Protein AF-A0A8X6KDW2-F1 (afdb_monomer)

Sequence (248 aa):
MSKATWLNVGGRADVLFKPCDIEDLTYLIKNTELPVSVIGATSNIIVRDSGIRGITVKLGEQQISGLEFLVGIPGTVGGGIEMNAGAYGSDIASVVQSIKAVNLEDGNLYKFSSEEMGYFYRGHSLKGNWIFVEAEFKGVNSEYELILQRLKEIVEKKNKSQPIRGKTAGCIFKNPKNCRAWELIDKSGCLGLNIGGARISKKHCNFLLNYDNATASDLENLGNRVKDAVKDKFNVELEWEIRVLGSY

Solvent-accessible surface area (backbone atoms only — not comparable to full-atom values): 14058 Å² total; per-residue (Å²): 57,20,97,69,29,68,83,56,46,30,18,55,49,74,34,79,45,64,58,92,50,70,66,52,44,50,51,50,66,76,73,54,89,62,55,77,45,82,41,58,79,32,79,88,65,85,53,51,72,89,32,43,80,38,36,33,38,35,52,67,84,73,44,60,31,81,58,58,53,52,82,72,57,88,80,50,71,44,60,28,58,60,32,28,42,62,39,97,90,49,37,38,68,80,27,40,49,38,36,32,32,32,36,71,87,81,66,49,81,47,77,39,44,44,74,72,37,45,64,48,95,67,21,54,61,66,81,82,56,74,47,56,77,47,74,43,69,55,62,41,84,43,62,58,67,60,47,52,51,52,38,50,53,48,50,51,52,46,62,72,50,44,74,86,85,57,53,57,88,51,59,43,47,44,62,50,91,99,47,57,42,38,61,47,35,42,76,48,67,42,56,53,40,67,33,85,20,13,28,24,30,78,70,33,44,38,25,50,27,53,70,57,85,34,48,72,65,23,45,50,53,41,51,51,52,47,34,49,39,26,27,76,74,68,75,42,83,66,46,74,56,57,85,86,81,86,83,135

Foldseek 3Di:
DLVQAPVSDAADEPAEDEDLDPCSVVVPVVPDPWDEAEDESNPPDDHHRNGHGTYYYYHYDHQWDDCLQCLLPDDDPQQQLAFQDGDDPHTCLRWWAKWWKAFPPPRDIDMDGSVRQCDDHGHGDDDHDIGTDDIDTDTDRHDPVVSVVSNVVSVVVCVQQHDPPFPWPPQFWDADPPGRLQVLLVVLVQQQPFFDQWTQDNRTRRIIGSRPVDDPCRRVVSVVVSQVSSCVPPVDGTDTSDDDDDDD

Mean predicted aligned error: 7.6 Å

Organism: Trichonephila clavata (NCBI:txid2740835)

pLDDT: mean 92.93, std 5.89, range [63.47, 98.56]

Nearest PDB structures (foldseek):
  1hsk-assembly1_A  TM=7.177E-01  e=2.469E-22  Staphylococcus aureus
  4pyt-assembly1_A  TM=7.289E-01  e=2.509E-21  unidentified
  3tx1-assembly1_A  TM=7.150E-01  e=1.226E-20  Listeria monocytogenes
  1uxy-assembly1_A  TM=6.815E-01  e=3.124E-15  Escherichia coli
  2q85-assembly1_A  TM=6.718E-01  e=7.341E-15  Escherichia coli

InterPro domains:
  IPR003170 UDP-N-acetylenolpyruvoylglucosamine reductase [MF_00037] (1-248)
  IPR003170 UDP-N-acetylenolpyruvoylglucosamine reductase [PTHR21071] (60-245)
  IPR003170 UDP-N-acetylenolpyruvoylglucosamine reductase [TIGR00179] (61-246)
  IPR011601 UDP-N-acetylenolpyruvoylglucosamine reductase, C-terminal [PF02873] (147-244)
  IPR016167 FAD-binding, type PCMH, subdomain 1 [G3DSA:3.30.43.10] (1-55)
  IPR016169 FAD-binding, type PCMH, subdomain 2 [G3DSA:3.30.465.10] (56-160)
  IPR036318 FAD-binding, type PCMH-like superfamily [SSF56176] (2-155)
  IPR036635 UDP-N-acetylenolpyruvoylglucosamine reductase, C-terminal domain superfamily [G3DSA:3.90.78.10] (163-248)
  IPR036635 UDP-N-acetylenolpyruvoylglucosamine reductase, C-terminal domain superfamily [SSF56194] (143-246)

Radius of gyration: 23.65 Å; Cα contacts (8 Å, |Δi|>4): 429; chains: 1; bounding box: 50×52×69 Å

Secondary structure (DSSP, 8-state):
-GGGSTTS----EEEEE--SSHHHHHHHHHH--S-EEEESS-TT----TT-EEEEEEE-PPP-EES-GGGGG--S-HHHHHHTT-EETTEEGGGTEEEEEEEETTT--EEEEEHHHHT-BTTB----S-EEEEEEEE--EE--HHHHHHHHHHHHHHHHHHS-SSSB--SBSBPPPTTS-HHHHHHHTT-TT-EETTEEE-SS-TTBEEE-SS--HHHHHHHHHHHHHHHHHHHS-PPPBSSPP-S--

Structure (mmCIF, N/CA/C/O backbone):
data_AF-A0A8X6KDW2-F1
#
_entry.id   AF-A0A8X6KDW2-F1
#
loop_
_atom_site.group_PDB
_atom_site.id
_atom_site.type_symbol
_atom_site.label_atom_id
_atom_site.label_alt_id
_atom_site.label_comp_id
_atom_site.label_asym_id
_atom_site.label_entity_id
_atom_site.label_seq_id
_atom_site.pdbx_PDB_ins_code
_atom_site.Cartn_x
_atom_site.Cartn_y
_atom_site.Cartn_z
_atom_site.occupancy
_atom_site.B_iso_or_equiv
_atom_site.auth_seq_id
_atom_site.auth_comp_id
_atom_site.auth_asym_id
_atom_site.auth_atom_id
_atom_site.pdbx_PDB_model_num
ATOM 1 N N . MET A 1 1 ? 10.774 -23.093 -23.697 1.00 87.75 1 MET A N 1
ATOM 2 C CA . MET A 1 1 ? 10.257 -21.866 -23.071 1.00 87.75 1 MET A CA 1
ATOM 3 C C . MET A 1 1 ? 9.402 -22.167 -21.849 1.00 87.75 1 MET A C 1
ATOM 5 O O . MET A 1 1 ? 9.244 -21.259 -21.053 1.00 87.75 1 MET A O 1
ATOM 9 N N . SER A 1 2 ? 8.950 -23.411 -21.631 1.00 82.94 2 SER A N 1
ATOM 10 C CA . SER A 1 2 ? 8.187 -23.831 -20.439 1.00 82.94 2 SER A CA 1
ATOM 11 C C . SER A 1 2 ? 8.686 -23.268 -19.102 1.00 82.94 2 SER A C 1
ATOM 13 O O . SER A 1 2 ? 7.925 -22.620 -18.408 1.00 82.94 2 SER A O 1
ATOM 15 N N . LYS A 1 3 ? 9.975 -23.387 -18.759 1.00 81.38 3 LYS A N 1
ATOM 16 C CA . LYS A 1 3 ? 10.533 -22.810 -17.509 1.00 81.38 3 LYS A CA 1
ATOM 17 C C . LYS A 1 3 ? 10.573 -21.271 -17.455 1.00 81.38 3 LYS A C 1
ATOM 19 O O . LYS A 1 3 ? 10.980 -20.701 -16.450 1.00 81.38 3 LYS A O 1
ATOM 24 N N . ALA A 1 4 ? 10.260 -20.601 -18.557 1.00 77.94 4 ALA A N 1
ATOM 25 C CA . ALA A 1 4 ? 10.396 -19.161 -18.731 1.00 77.94 4 ALA A CA 1
ATOM 26 C C . ALA A 1 4 ? 9.055 -18.453 -18.985 1.00 77.94 4 ALA A C 1
ATOM 28 O O . ALA A 1 4 ? 9.095 -17.233 -19.148 1.00 77.94 4 ALA A O 1
ATOM 29 N N . THR A 1 5 ? 7.927 -19.179 -19.013 1.00 82.38 5 THR A N 1
ATOM 30 C CA . THR A 1 5 ? 6.561 -18.668 -19.236 1.00 82.38 5 THR A CA 1
ATOM 31 C C . THR A 1 5 ? 5.676 -18.872 -18.005 1.00 82.38 5 THR A C 1
ATOM 33 O O . THR A 1 5 ? 5.866 -19.829 -17.262 1.00 82.38 5 THR A O 1
ATOM 36 N N . TRP A 1 6 ? 4.675 -18.007 -17.790 1.00 81.50 6 TRP A N 1
ATOM 37 C CA . TRP A 1 6 ? 3.756 -18.131 -16.639 1.00 81.50 6 TRP A CA 1
ATOM 38 C C . TRP A 1 6 ? 2.909 -19.405 -16.667 1.00 81.50 6 TRP A C 1
ATOM 40 O O . TRP A 1 6 ? 2.601 -19.974 -15.626 1.00 81.50 6 TRP A O 1
ATOM 50 N N . LEU A 1 7 ? 2.544 -19.862 -17.865 1.00 86.44 7 LEU A N 1
ATOM 51 C CA . LEU A 1 7 ? 1.748 -21.074 -18.057 1.00 86.44 7 LEU A CA 1
ATOM 52 C C . LEU A 1 7 ? 2.579 -22.361 -17.940 1.00 86.44 7 LEU A C 1
ATOM 54 O O . LEU A 1 7 ? 2.026 -23.448 -18.056 1.00 86.44 7 LEU A O 1
ATOM 58 N N . ASN A 1 8 ? 3.896 -22.256 -17.732 1.00 88.62 8 ASN A N 1
ATOM 59 C CA . ASN A 1 8 ? 4.826 -23.383 -17.692 1.00 88.62 8 ASN A CA 1
ATOM 60 C C . ASN A 1 8 ? 4.811 -24.278 -18.955 1.00 88.62 8 ASN A C 1
ATOM 62 O O . ASN A 1 8 ? 5.152 -25.459 -18.893 1.00 88.62 8 ASN A O 1
ATOM 66 N N . VAL A 1 9 ? 4.464 -23.719 -20.122 1.00 89.75 9 VAL A N 1
ATOM 67 C CA . VAL A 1 9 ? 4.378 -24.431 -21.417 1.00 89.75 9 VAL A CA 1
ATOM 68 C C . VAL A 1 9 ? 5.191 -23.751 -22.528 1.00 89.75 9 VAL A C 1
ATOM 70 O O . VAL A 1 9 ? 5.586 -22.585 -22.414 1.00 89.75 9 VAL A O 1
ATOM 73 N N . GLY A 1 10 ? 5.442 -24.495 -23.609 1.00 93.44 10 GLY A N 1
ATOM 74 C CA . GLY A 1 10 ? 5.999 -23.993 -24.866 1.00 93.44 10 GLY A CA 1
ATOM 75 C C . GLY A 1 10 ? 7.418 -24.454 -25.216 1.00 93.44 10 GLY A C 1
ATOM 76 O O . GLY A 1 10 ? 8.292 -24.618 -24.346 1.00 93.44 10 GLY A O 1
ATOM 77 N N . GLY A 1 11 ? 7.643 -24.603 -26.528 1.00 94.25 11 GLY A N 1
ATOM 78 C CA . GLY A 1 11 ? 8.857 -25.121 -27.169 1.00 94.25 11 GLY A CA 1
ATOM 79 C C . GLY A 1 11 ? 10.119 -24.292 -26.930 1.00 94.25 11 GLY A C 1
ATOM 80 O O . GLY A 1 11 ? 10.088 -23.254 -26.270 1.00 94.25 11 GLY A O 1
ATOM 81 N N . ARG A 1 12 ? 11.278 -24.759 -27.402 1.00 95.50 12 ARG A N 1
ATOM 82 C CA . ARG A 1 12 ? 12.574 -24.083 -27.184 1.00 95.50 12 ARG A CA 1
ATOM 83 C C . ARG A 1 12 ? 12.683 -22.779 -27.988 1.00 95.50 12 ARG A C 1
ATOM 85 O O . ARG A 1 12 ? 12.234 -22.720 -29.120 1.00 95.50 12 ARG A O 1
ATOM 92 N N . ALA A 1 13 ? 13.274 -21.742 -27.403 1.00 95.00 13 ALA A N 1
ATOM 93 C CA . ALA A 1 13 ? 13.806 -20.640 -28.204 1.00 95.00 13 ALA A CA 1
ATOM 94 C C . ALA A 1 13 ? 15.183 -21.065 -28.729 1.00 95.00 13 ALA A C 1
ATOM 96 O O . ALA A 1 13 ? 15.903 -21.734 -27.981 1.00 95.00 13 ALA A O 1
ATOM 97 N N . ASP A 1 14 ? 15.540 -20.694 -29.963 1.00 96.44 14 ASP A N 1
ATOM 98 C CA . ASP A 1 14 ? 16.885 -20.974 -30.493 1.00 96.44 14 ASP A CA 1
ATOM 99 C C . ASP A 1 14 ? 17.951 -20.301 -29.611 1.00 96.44 14 ASP A C 1
ATOM 101 O O . ASP A 1 14 ? 18.900 -20.951 -29.177 1.00 96.44 14 ASP A O 1
ATOM 105 N N . VAL A 1 15 ? 17.740 -19.021 -29.273 1.00 95.00 15 VAL A N 1
ATOM 106 C CA . VAL A 1 15 ? 18.525 -18.274 -28.279 1.00 95.00 15 VAL A CA 1
ATOM 107 C C . VAL A 1 15 ? 17.577 -17.517 -27.349 1.00 95.00 15 VAL A C 1
ATOM 109 O O . VAL A 1 15 ? 16.669 -16.827 -27.807 1.00 95.00 15 VAL A O 1
ATOM 112 N N . LEU A 1 16 ? 17.793 -17.619 -26.034 1.00 92.38 16 LEU A N 1
ATOM 113 C CA . LEU A 1 16 ? 17.128 -16.783 -25.031 1.00 92.38 16 LEU A CA 1
ATOM 114 C C . LEU A 1 16 ? 18.155 -15.814 -24.442 1.00 92.38 16 LEU A C 1
ATOM 116 O O . LEU A 1 16 ? 19.009 -16.226 -23.660 1.00 92.38 16 LEU A O 1
ATOM 120 N N . PHE A 1 17 ? 18.053 -14.541 -24.807 1.00 92.25 17 PHE A N 1
ATOM 121 C CA . PHE A 1 17 ? 18.922 -13.477 -24.319 1.00 92.25 17 PHE A CA 1
ATOM 122 C C . PHE A 1 17 ? 18.219 -12.676 -23.221 1.00 92.25 17 PHE A C 1
ATOM 124 O O . PHE A 1 17 ? 17.040 -12.340 -23.345 1.00 92.25 17 PHE A O 1
ATOM 131 N N . LYS A 1 18 ? 18.938 -12.369 -22.142 1.00 89.69 18 LYS A N 1
ATOM 132 C CA . LYS A 1 18 ? 18.473 -11.502 -21.057 1.00 89.69 18 LYS A CA 1
ATOM 133 C C . LYS A 1 18 ? 19.514 -10.394 -20.889 1.00 89.69 18 LYS A C 1
ATOM 135 O O . LYS A 1 18 ? 20.581 -10.710 -20.369 1.00 89.69 18 LYS A O 1
ATOM 140 N N . PRO A 1 19 ? 19.253 -9.167 -21.364 1.00 87.62 19 PRO A N 1
ATOM 141 C CA . PRO A 1 19 ? 20.203 -8.074 -21.188 1.00 87.62 19 PRO A CA 1
ATOM 142 C C . PRO A 1 19 ? 20.373 -7.767 -19.697 1.00 87.62 19 PRO A C 1
ATOM 144 O O . PRO A 1 19 ? 19.373 -7.769 -18.970 1.00 87.62 19 PRO A O 1
ATOM 147 N N . CYS A 1 20 ? 21.603 -7.499 -19.253 1.00 81.75 20 CYS A N 1
ATOM 148 C CA . CYS A 1 20 ? 21.836 -6.962 -17.912 1.00 81.75 20 CYS A CA 1
ATOM 149 C C . CYS A 1 20 ? 21.470 -5.472 -17.858 1.00 81.75 20 CYS A C 1
ATOM 151 O O . CYS A 1 20 ? 20.889 -5.016 -16.874 1.00 81.75 20 CYS A O 1
ATOM 153 N N . ASP A 1 21 ? 21.749 -4.740 -18.938 1.00 79.81 21 ASP A N 1
ATOM 154 C CA . ASP A 1 21 ? 21.548 -3.297 -19.061 1.00 79.81 21 ASP A CA 1
ATOM 155 C C . ASP A 1 21 ? 21.210 -2.862 -20.508 1.00 79.81 21 ASP A C 1
ATOM 157 O O . ASP A 1 21 ? 20.897 -3.673 -21.391 1.00 79.81 21 ASP A O 1
ATOM 161 N N . ILE A 1 22 ? 21.178 -1.545 -20.737 1.00 85.62 22 ILE A N 1
ATOM 162 C CA . ILE A 1 22 ? 20.846 -0.952 -22.040 1.00 85.62 22 ILE A CA 1
ATOM 163 C C . ILE A 1 22 ? 21.986 -1.185 -23.038 1.00 85.62 22 ILE A C 1
ATOM 165 O O . ILE A 1 22 ? 21.731 -1.353 -24.235 1.00 85.62 22 ILE A O 1
ATOM 169 N N . GLU A 1 23 ? 23.226 -1.207 -22.564 1.00 89.88 23 GLU A N 1
ATOM 170 C CA . GLU A 1 23 ? 24.434 -1.426 -23.345 1.00 89.88 23 GLU A CA 1
ATOM 171 C C . GLU A 1 23 ? 24.449 -2.836 -23.948 1.00 89.88 23 GLU A C 1
ATOM 173 O O . GLU A 1 23 ? 24.604 -2.959 -25.166 1.00 89.88 23 GLU A O 1
ATOM 178 N N . ASP A 1 24 ? 24.172 -3.870 -23.147 1.00 90.56 24 ASP A N 1
ATOM 179 C CA . ASP A 1 24 ? 24.018 -5.266 -23.577 1.00 90.56 24 ASP A CA 1
ATOM 180 C C . ASP A 1 24 ? 22.954 -5.411 -24.671 1.00 90.56 24 ASP A C 1
ATOM 182 O O . ASP A 1 24 ? 23.174 -6.041 -25.714 1.00 90.56 24 ASP A O 1
ATOM 186 N N . LEU A 1 25 ? 21.780 -4.809 -24.443 1.00 91.12 25 LEU A N 1
ATOM 187 C CA . LEU A 1 25 ? 20.681 -4.839 -25.404 1.00 91.12 25 LEU A CA 1
ATOM 188 C C . LEU A 1 25 ? 21.086 -4.145 -26.706 1.00 91.12 25 LEU A C 1
ATOM 190 O O . LEU A 1 25 ? 20.889 -4.685 -27.793 1.00 91.12 25 LEU A O 1
ATOM 194 N N . THR A 1 26 ? 21.680 -2.958 -26.602 1.00 94.25 26 THR A N 1
ATOM 195 C CA . THR A 1 26 ? 22.098 -2.167 -27.761 1.00 94.25 26 THR A CA 1
ATOM 196 C C . THR A 1 26 ? 23.192 -2.879 -28.551 1.00 94.25 26 THR A C 1
ATOM 198 O O . THR A 1 26 ? 23.157 -2.873 -29.783 1.00 94.25 26 THR A O 1
ATOM 201 N N . TYR A 1 27 ? 24.144 -3.515 -27.868 1.00 95.62 27 TYR A N 1
ATOM 202 C CA . TYR A 1 27 ? 25.195 -4.307 -28.493 1.00 95.62 27 TYR A CA 1
ATOM 203 C C . TYR A 1 27 ? 24.608 -5.475 -29.286 1.00 95.62 27 TYR A C 1
ATOM 205 O O . TYR A 1 27 ? 24.937 -5.622 -30.464 1.00 95.62 27 TYR A O 1
ATOM 213 N N . LEU A 1 28 ? 23.695 -6.253 -28.692 1.00 95.38 28 LEU A N 1
ATOM 214 C CA . LEU A 1 28 ? 23.040 -7.359 -29.389 1.00 95.38 28 LEU A CA 1
ATOM 215 C C . LEU A 1 28 ? 22.331 -6.873 -30.657 1.00 95.38 28 LEU A C 1
ATOM 217 O O . LEU A 1 28 ? 22.562 -7.417 -31.733 1.00 95.38 28 LEU A O 1
ATOM 221 N N . ILE A 1 29 ? 21.483 -5.848 -30.530 1.00 95.38 29 ILE A N 1
ATOM 222 C CA . ILE A 1 29 ? 20.659 -5.351 -31.639 1.00 95.38 29 ILE A CA 1
ATOM 223 C C . ILE A 1 29 ? 21.523 -4.809 -32.782 1.00 95.38 29 ILE A C 1
ATOM 225 O O . ILE A 1 29 ? 21.186 -5.009 -33.944 1.00 95.38 29 ILE A O 1
ATOM 229 N N . LYS A 1 30 ? 22.655 -4.165 -32.472 1.00 96.38 30 LYS A N 1
ATOM 230 C CA . LYS A 1 30 ? 23.580 -3.649 -33.491 1.00 96.38 30 LYS A CA 1
ATOM 231 C C . LYS A 1 30 ? 24.368 -4.736 -34.224 1.00 96.38 30 LYS A C 1
ATOM 233 O O . LYS A 1 30 ? 24.827 -4.472 -35.329 1.00 96.38 30 LYS A O 1
ATOM 238 N N . ASN A 1 31 ? 24.558 -5.910 -33.622 1.00 96.50 31 ASN A N 1
ATOM 239 C CA . ASN A 1 31 ? 25.490 -6.931 -34.119 1.00 96.50 31 ASN A CA 1
ATOM 240 C C . ASN A 1 31 ? 24.814 -8.256 -34.514 1.00 96.50 31 ASN A C 1
ATOM 242 O O . ASN A 1 31 ? 25.507 -9.232 -34.792 1.00 96.50 31 ASN A O 1
ATOM 246 N N . THR A 1 32 ? 23.480 -8.324 -34.530 1.00 95.62 32 THR A N 1
ATOM 247 C CA . THR A 1 32 ? 22.742 -9.532 -34.923 1.00 95.62 32 THR A CA 1
ATOM 248 C C . THR A 1 32 ? 22.090 -9.388 -36.293 1.00 95.62 32 THR A C 1
ATOM 250 O O . THR A 1 32 ? 21.424 -8.398 -36.574 1.00 95.62 32 THR A O 1
ATOM 253 N N . GLU A 1 33 ? 22.199 -10.434 -37.112 1.00 94.88 33 GLU A N 1
ATOM 254 C CA . GLU A 1 33 ? 21.404 -10.606 -38.340 1.00 94.88 33 GLU A CA 1
ATOM 255 C C . GLU A 1 33 ? 20.218 -11.568 -38.136 1.00 94.88 33 GLU A C 1
ATOM 257 O O . GLU A 1 33 ? 19.360 -11.719 -39.005 1.00 94.88 33 GLU A O 1
ATOM 262 N N . LEU A 1 34 ? 20.148 -12.239 -36.977 1.00 96.12 34 LEU A N 1
ATOM 263 C CA . LEU A 1 34 ? 19.056 -13.153 -36.644 1.00 96.12 34 LEU A CA 1
ATOM 264 C C . LEU A 1 34 ? 17.768 -12.384 -36.310 1.00 96.12 34 LEU A C 1
ATOM 266 O O . LEU A 1 34 ? 17.840 -11.330 -35.672 1.00 96.12 34 LEU A O 1
ATOM 270 N N . PRO A 1 35 ? 16.582 -12.932 -36.643 1.00 95.69 35 PRO A N 1
ATOM 271 C CA . PRO A 1 35 ? 15.315 -12.321 -36.264 1.00 95.69 35 PRO A CA 1
ATOM 272 C C . PRO A 1 35 ? 15.190 -12.244 -34.738 1.00 95.69 35 PRO A C 1
ATOM 274 O O . PRO A 1 35 ? 15.488 -13.212 -34.033 1.00 95.69 35 PRO A O 1
ATOM 277 N N . VAL A 1 36 ? 14.731 -11.094 -34.239 1.00 96.31 36 VAL A N 1
ATOM 278 C CA . VAL A 1 36 ? 14.598 -10.815 -32.804 1.00 96.31 36 VAL A CA 1
ATOM 279 C C . VAL A 1 36 ? 13.126 -10.751 -32.405 1.00 96.31 36 VAL A C 1
ATOM 281 O O . VAL A 1 36 ? 12.330 -10.054 -33.027 1.00 96.31 36 VAL A O 1
ATOM 284 N N . SER A 1 37 ? 12.763 -11.460 -31.337 1.00 94.56 37 SER A N 1
ATOM 285 C CA . SER A 1 37 ? 11.459 -11.362 -30.670 1.00 94.56 37 SER A CA 1
ATOM 286 C C . SER A 1 37 ? 11.645 -10.869 -29.240 1.00 94.56 37 SER A C 1
ATOM 288 O O . SER A 1 37 ? 12.525 -11.359 -28.537 1.00 94.56 37 SER A O 1
ATOM 290 N N . VAL A 1 38 ? 10.807 -9.939 -28.781 1.00 92.38 38 VAL A N 1
ATOM 291 C CA . VAL A 1 38 ? 10.883 -9.393 -27.416 1.00 92.38 38 VAL A CA 1
ATOM 292 C C . VAL A 1 38 ? 9.728 -9.922 -26.575 1.00 92.38 38 VAL A C 1
ATOM 294 O O . VAL A 1 38 ? 8.572 -9.891 -26.992 1.00 92.38 38 VAL A O 1
ATOM 297 N N . ILE A 1 39 ? 10.040 -10.397 -25.372 1.00 90.38 39 ILE A N 1
ATOM 298 C CA . ILE A 1 39 ? 9.064 -10.845 -24.379 1.00 90.38 39 ILE A CA 1
ATOM 299 C C . ILE A 1 39 ? 9.357 -10.186 -23.028 1.00 90.38 39 ILE A C 1
ATOM 301 O O . ILE A 1 39 ? 10.510 -10.001 -22.656 1.00 90.38 39 ILE A O 1
ATOM 305 N N . GLY A 1 40 ? 8.312 -9.830 -22.280 1.00 85.81 40 GLY A N 1
ATOM 306 C CA . GLY A 1 40 ? 8.444 -9.336 -20.904 1.00 85.81 40 GLY A CA 1
ATOM 307 C C . GLY A 1 40 ? 8.318 -10.465 -19.880 1.00 85.81 40 GLY A C 1
ATOM 308 O O . GLY A 1 40 ? 8.887 -11.549 -20.026 1.00 85.81 40 GLY A O 1
ATOM 309 N N . ALA A 1 41 ? 7.451 -10.256 -18.886 1.00 80.12 41 ALA A N 1
ATOM 310 C CA . ALA A 1 41 ? 7.135 -11.255 -17.866 1.00 80.12 41 ALA A CA 1
ATOM 311 C C . ALA A 1 41 ? 6.483 -12.534 -18.420 1.00 80.12 41 ALA A C 1
ATOM 313 O O . ALA A 1 41 ? 6.394 -13.515 -17.693 1.00 80.12 41 ALA A O 1
ATOM 314 N N . THR A 1 42 ? 6.054 -12.567 -19.692 1.00 85.31 42 THR A N 1
ATOM 315 C CA . THR A 1 42 ? 5.360 -13.704 -20.342 1.00 85.31 42 THR A CA 1
ATOM 316 C C . THR A 1 42 ? 4.074 -14.149 -19.634 1.00 85.31 42 THR A C 1
ATOM 318 O O . THR A 1 42 ? 3.705 -15.321 -19.685 1.00 85.31 42 THR A O 1
ATOM 321 N N . SER A 1 43 ? 3.381 -13.214 -18.982 1.00 81.50 43 SER A N 1
ATOM 322 C CA . SER A 1 43 ? 2.096 -13.445 -18.308 1.00 81.50 43 SER A CA 1
ATOM 323 C C . SER A 1 43 ? 0.897 -13.497 -19.261 1.00 81.50 43 SER A C 1
ATOM 325 O O . SER A 1 43 ? -0.166 -13.959 -18.866 1.00 81.50 43 SER A O 1
ATOM 327 N N . ASN A 1 44 ? 1.064 -13.055 -20.514 1.00 85.00 44 ASN A N 1
ATOM 328 C CA . ASN A 1 44 ? -0.009 -12.964 -21.511 1.00 85.00 44 ASN A CA 1
ATOM 329 C C . ASN A 1 44 ? 0.408 -13.496 -22.899 1.00 85.00 44 ASN A C 1
ATOM 331 O O . ASN A 1 44 ? 0.053 -12.931 -23.929 1.00 85.00 44 ASN A O 1
ATOM 335 N N . ILE A 1 45 ? 1.249 -14.535 -22.944 1.00 87.44 45 ILE A N 1
ATOM 336 C CA . ILE A 1 45 ? 1.736 -15.134 -24.198 1.00 87.44 45 ILE A CA 1
ATOM 337 C C . ILE A 1 45 ? 1.701 -16.660 -24.078 1.00 87.44 45 ILE A C 1
ATOM 339 O O . ILE A 1 45 ? 2.097 -17.214 -23.053 1.00 87.44 45 ILE A O 1
ATOM 343 N N . ILE A 1 46 ? 1.297 -17.338 -25.156 1.00 92.00 46 ILE A N 1
ATOM 344 C CA . ILE A 1 46 ? 1.456 -18.786 -25.328 1.00 92.00 46 ILE A CA 1
ATOM 345 C C . ILE A 1 46 ? 2.552 -19.024 -26.365 1.00 92.00 46 ILE A C 1
ATOM 347 O O . ILE A 1 46 ? 2.432 -18.609 -27.517 1.00 92.00 46 ILE A O 1
ATOM 351 N N . VAL A 1 47 ? 3.621 -19.711 -25.965 1.00 93.88 47 VAL A N 1
ATOM 352 C CA . VAL A 1 47 ? 4.660 -20.165 -26.896 1.00 93.88 47 VAL A CA 1
ATOM 353 C C . VAL A 1 47 ? 4.259 -21.543 -27.413 1.00 93.88 47 VAL A C 1
ATOM 355 O O . VAL A 1 47 ? 4.051 -22.452 -26.614 1.00 93.88 47 VAL A O 1
ATOM 358 N N . ARG A 1 48 ? 4.147 -21.705 -28.736 1.00 95.75 48 ARG A N 1
ATOM 359 C CA . ARG A 1 48 ? 3.819 -22.999 -29.363 1.00 95.75 48 ARG A CA 1
ATOM 360 C C . ARG A 1 48 ? 4.914 -24.039 -29.109 1.00 95.75 48 ARG A C 1
ATOM 362 O O . ARG A 1 48 ? 6.064 -23.693 -28.834 1.00 95.75 48 ARG A O 1
ATOM 369 N N . ASP A 1 49 ? 4.580 -25.317 -29.258 1.00 96.62 49 ASP A N 1
ATOM 370 C CA . ASP A 1 49 ? 5.511 -26.431 -29.006 1.00 96.62 49 ASP A CA 1
ATOM 371 C C . ASP A 1 49 ? 6.713 -26.453 -29.957 1.00 96.62 49 ASP A C 1
ATOM 373 O O . ASP A 1 49 ? 7.794 -26.900 -29.578 1.00 96.62 49 ASP A O 1
ATOM 377 N N . SER A 1 50 ? 6.567 -25.880 -31.154 1.00 96.31 50 SER A N 1
ATOM 378 C CA . SER A 1 50 ? 7.668 -25.672 -32.101 1.00 96.31 50 SER A CA 1
ATOM 379 C C . SER A 1 50 ? 8.686 -24.620 -31.644 1.00 96.31 50 SER A C 1
ATOM 381 O O . SER A 1 50 ? 9.759 -24.523 -32.230 1.00 96.31 50 SER A O 1
ATOM 383 N N . GLY A 1 51 ? 8.373 -23.829 -30.613 1.00 95.56 51 GLY A N 1
ATOM 384 C CA . GLY A 1 51 ? 9.290 -22.841 -30.060 1.00 95.56 51 GLY A CA 1
ATOM 385 C C . GLY A 1 51 ? 9.346 -21.511 -30.817 1.00 95.56 51 GLY A C 1
ATOM 386 O O . GLY A 1 51 ? 8.405 -21.153 -31.526 1.00 95.56 51 GLY A O 1
ATOM 387 N N . ILE A 1 52 ? 10.437 -20.761 -30.615 1.00 96.00 52 ILE A N 1
ATOM 388 C CA . ILE A 1 52 ? 10.671 -19.428 -31.202 1.00 96.00 52 ILE A CA 1
ATOM 389 C C . ILE A 1 52 ? 11.995 -19.448 -31.967 1.00 96.00 52 ILE A C 1
ATOM 391 O O . ILE A 1 52 ? 13.025 -19.835 -31.413 1.00 96.00 52 ILE A O 1
ATOM 395 N N . ARG A 1 53 ? 11.960 -19.019 -33.233 1.00 96.62 53 ARG A N 1
ATOM 396 C CA . ARG A 1 53 ? 13.138 -18.959 -34.104 1.00 96.62 53 ARG A CA 1
ATOM 397 C C . ARG A 1 53 ? 13.923 -17.665 -33.899 1.00 96.62 53 ARG A C 1
ATOM 399 O O . ARG A 1 53 ? 13.322 -16.612 -33.707 1.00 96.62 53 ARG A O 1
ATOM 406 N N . GLY A 1 54 ? 15.248 -17.751 -33.989 1.00 96.44 54 GLY A N 1
ATOM 407 C CA . GLY A 1 54 ? 16.148 -16.613 -33.792 1.00 96.44 54 GLY A CA 1
ATOM 408 C C . GLY A 1 54 ? 16.359 -16.252 -32.319 1.00 96.44 54 GLY A C 1
ATOM 409 O O . GLY A 1 54 ? 16.390 -17.121 -31.445 1.00 96.44 54 GLY A O 1
ATOM 410 N N . ILE A 1 55 ? 16.533 -14.962 -32.034 1.00 96.50 55 ILE A N 1
ATOM 411 C CA . ILE A 1 55 ? 16.873 -14.481 -30.694 1.00 96.50 55 ILE A CA 1
ATOM 412 C C . ILE A 1 55 ? 15.619 -13.988 -29.983 1.00 96.50 55 ILE A C 1
ATOM 414 O O . ILE A 1 55 ? 14.957 -13.045 -30.406 1.00 96.50 55 ILE A O 1
ATOM 418 N N . THR A 1 56 ? 15.300 -14.610 -28.855 1.00 95.38 56 THR A N 1
ATOM 419 C CA . THR A 1 56 ? 14.252 -14.142 -27.952 1.00 95.38 56 THR A CA 1
ATOM 420 C C . THR A 1 56 ? 14.883 -13.303 -26.846 1.00 95.38 56 THR A C 1
ATOM 422 O O . THR A 1 56 ? 15.554 -13.845 -25.969 1.00 95.38 56 THR A O 1
ATOM 425 N N . VAL A 1 57 ? 14.657 -11.992 -26.867 1.00 93.56 57 VAL A N 1
ATOM 426 C CA . VAL A 1 57 ? 15.057 -11.072 -25.798 1.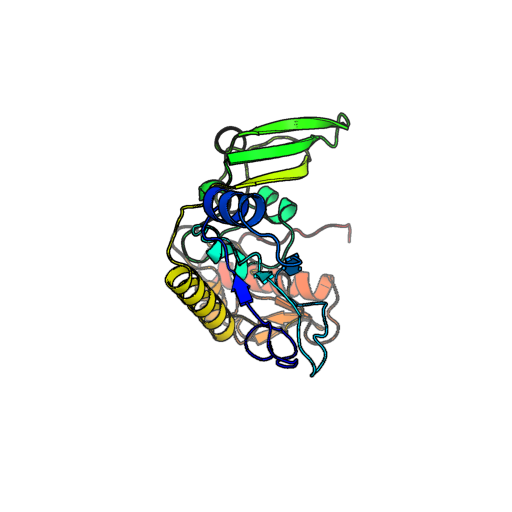00 93.56 57 VAL A CA 1
ATOM 427 C C . VAL A 1 57 ? 13.980 -11.090 -24.721 1.00 93.56 57 VAL A C 1
ATOM 429 O O . VAL A 1 57 ? 12.853 -10.651 -24.954 1.00 93.56 57 VAL A O 1
ATOM 432 N N . LYS A 1 58 ? 14.314 -11.594 -23.532 1.00 89.25 58 LYS A N 1
ATOM 433 C CA . LYS A 1 58 ? 13.447 -11.499 -22.358 1.00 89.25 58 LYS A CA 1
ATOM 434 C C . LYS A 1 58 ? 13.857 -10.297 -21.522 1.00 89.25 58 LYS A C 1
ATOM 436 O O . LYS A 1 58 ? 14.879 -10.341 -20.843 1.00 89.25 58 LYS A O 1
ATOM 441 N N . LEU A 1 59 ? 13.032 -9.255 -21.553 1.00 83.94 59 LEU A N 1
ATOM 442 C CA . LEU A 1 59 ? 13.157 -8.123 -20.645 1.00 83.94 59 LEU A CA 1
ATOM 443 C C . LEU A 1 59 ? 12.824 -8.628 -19.238 1.00 83.94 59 LEU A C 1
ATOM 445 O O . LEU A 1 59 ? 11.711 -9.099 -18.978 1.00 83.94 59 LEU A O 1
ATOM 449 N N . GLY A 1 60 ? 13.846 -8.652 -18.386 1.00 67.38 60 GLY A N 1
ATOM 450 C CA . GLY A 1 60 ? 13.752 -9.164 -17.028 1.00 67.38 60 GLY A CA 1
ATOM 451 C C . GLY A 1 60 ? 12.947 -8.256 -16.105 1.00 67.38 60 GLY A C 1
ATOM 452 O O . GLY A 1 60 ? 12.628 -7.112 -16.426 1.00 67.38 60 GLY A O 1
ATOM 453 N N . GLU A 1 61 ? 12.655 -8.788 -14.922 1.00 66.81 61 GLU A N 1
ATOM 454 C CA . GLU A 1 61 ? 12.401 -7.955 -13.751 1.00 66.81 61 GLU A CA 1
ATOM 455 C C . GLU A 1 61 ? 13.684 -7.168 -13.469 1.00 66.81 61 GLU A C 1
ATOM 457 O O . GLU A 1 61 ? 14.779 -7.734 -13.510 1.00 66.81 61 GLU A O 1
ATOM 462 N N . GLN A 1 62 ? 13.567 -5.855 -13.280 1.00 68.38 62 GLN A N 1
ATOM 463 C CA . GLN A 1 62 ? 14.750 -5.021 -13.112 1.00 68.38 62 GLN A CA 1
ATOM 464 C C . GLN A 1 62 ? 15.458 -5.366 -11.796 1.00 68.38 62 GLN A C 1
ATOM 466 O O . GLN A 1 62 ? 14.810 -5.667 -10.794 1.00 68.38 62 GLN A O 1
ATOM 471 N N . GLN A 1 63 ? 16.791 -5.308 -11.804 1.00 81.31 63 GLN A N 1
ATOM 472 C CA . GLN A 1 63 ? 17.673 -5.514 -10.648 1.00 81.31 63 GLN A CA 1
ATOM 473 C C . GLN A 1 63 ? 17.612 -4.323 -9.678 1.00 81.31 63 GLN A C 1
ATOM 475 O O . GLN A 1 63 ? 18.625 -3.740 -9.312 1.00 81.31 63 GLN A O 1
ATOM 480 N N . ILE A 1 64 ? 16.399 -3.916 -9.306 1.00 86.62 64 ILE A N 1
ATOM 481 C CA . ILE A 1 64 ? 16.127 -2.725 -8.510 1.00 86.62 64 ILE A CA 1
ATOM 482 C C . ILE A 1 64 ? 15.540 -3.157 -7.168 1.00 86.62 64 ILE A C 1
ATOM 484 O O . ILE A 1 64 ? 14.382 -3.560 -7.070 1.00 86.62 64 ILE A O 1
ATOM 488 N N . SER A 1 65 ? 16.363 -3.046 -6.134 1.00 91.75 65 SER A N 1
ATOM 489 C CA . SER A 1 65 ? 15.994 -3.211 -4.730 1.00 91.75 65 SER A CA 1
ATOM 490 C C . SER A 1 65 ? 15.534 -1.878 -4.120 1.00 91.75 65 SER A C 1
ATOM 492 O O . SER A 1 65 ? 15.672 -0.812 -4.726 1.00 91.75 65 SER A O 1
ATOM 494 N N . GLY A 1 66 ? 14.979 -1.932 -2.910 1.00 93.06 66 GLY A N 1
ATOM 495 C CA . GLY A 1 66 ? 14.509 -0.794 -2.119 1.00 93.06 66 GLY A CA 1
ATOM 496 C C . GLY A 1 66 ? 12.985 -0.694 -2.051 1.00 93.06 66 GLY A C 1
ATOM 497 O O . GLY A 1 66 ? 12.452 -0.051 -1.154 1.00 93.06 66 GLY A O 1
ATOM 498 N N . LEU A 1 67 ? 12.267 -1.365 -2.953 1.00 95.12 67 LEU A N 1
ATOM 499 C CA . LEU A 1 67 ? 10.806 -1.288 -3.076 1.00 95.12 67 LEU A CA 1
ATOM 500 C C . LEU A 1 67 ? 10.083 -2.554 -2.597 1.00 95.12 67 LEU A C 1
ATOM 502 O O . LEU A 1 67 ? 8.855 -2.623 -2.629 1.00 95.12 67 LEU A O 1
ATOM 506 N N . GLU A 1 68 ? 10.812 -3.564 -2.120 1.00 94.88 68 GLU A N 1
ATOM 507 C CA . GLU A 1 68 ? 10.263 -4.875 -1.766 1.00 94.88 68 GLU A CA 1
ATOM 508 C C . GLU A 1 68 ? 9.205 -4.786 -0.663 1.00 94.88 68 GLU A C 1
ATOM 510 O O . GLU A 1 68 ? 8.285 -5.600 -0.622 1.00 94.88 68 GLU A O 1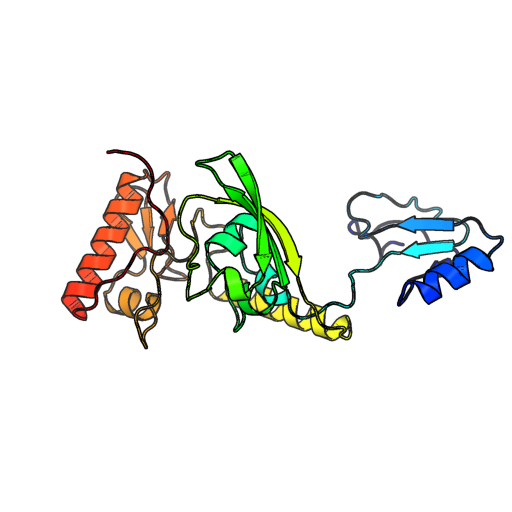
ATOM 515 N N . PHE A 1 69 ? 9.289 -3.780 0.214 1.00 95.19 69 PHE A N 1
ATOM 516 C CA . PHE A 1 69 ? 8.303 -3.555 1.272 1.00 95.19 69 PHE A CA 1
ATOM 517 C C . PHE A 1 69 ? 6.878 -3.323 0.737 1.00 95.19 69 PHE A C 1
ATOM 519 O O . PHE A 1 69 ? 5.909 -3.645 1.432 1.00 95.19 69 PHE A O 1
ATOM 526 N N . LEU A 1 70 ? 6.744 -2.837 -0.504 1.00 94.56 70 LEU A N 1
ATOM 527 C CA . LEU A 1 70 ? 5.461 -2.558 -1.150 1.00 94.56 70 LEU A CA 1
ATOM 528 C C . LEU A 1 70 ? 4.711 -3.826 -1.571 1.00 94.56 70 LEU A C 1
ATOM 530 O O . LEU A 1 70 ? 3.486 -3.792 -1.646 1.00 94.56 70 LEU A O 1
ATOM 534 N N . VAL A 1 71 ? 5.388 -4.968 -1.770 1.00 92.50 71 VAL A N 1
ATOM 535 C CA . VAL A 1 71 ? 4.727 -6.225 -2.198 1.00 92.50 71 VAL A CA 1
ATOM 536 C C . VAL A 1 71 ? 3.643 -6.678 -1.211 1.00 92.50 71 VAL A C 1
ATOM 538 O O . VAL A 1 71 ? 2.691 -7.378 -1.560 1.00 92.50 71 VAL A O 1
ATOM 541 N N . GLY A 1 72 ? 3.783 -6.273 0.054 1.00 86.94 72 GLY A N 1
ATOM 542 C CA . GLY A 1 72 ? 2.842 -6.572 1.121 1.00 86.94 72 GLY A CA 1
ATOM 543 C C . GLY A 1 72 ? 1.714 -5.552 1.282 1.00 86.94 72 GLY A C 1
ATOM 544 O O . GLY A 1 72 ? 0.806 -5.816 2.071 1.00 86.94 72 GLY A O 1
ATOM 545 N N . ILE A 1 73 ? 1.721 -4.428 0.568 1.00 91.38 73 ILE A N 1
ATOM 546 C CA . ILE A 1 73 ? 0.801 -3.310 0.802 1.00 91.38 73 ILE A CA 1
ATOM 547 C C . ILE A 1 73 ? -0.259 -3.283 -0.310 1.00 91.38 73 ILE A C 1
ATOM 549 O O . ILE A 1 73 ? 0.067 -2.999 -1.459 1.00 91.38 73 ILE A O 1
ATOM 553 N N . PRO A 1 74 ? -1.532 -3.604 -0.009 1.00 90.12 74 PRO A N 1
ATOM 554 C CA . PRO A 1 74 ? -2.603 -3.453 -0.985 1.00 90.12 74 PRO A CA 1
ATOM 555 C C . PRO A 1 74 ? -2.935 -1.968 -1.186 1.00 90.12 74 PRO A C 1
ATOM 557 O O . PRO A 1 74 ? -2.987 -1.212 -0.219 1.00 90.12 74 PRO A O 1
ATOM 560 N N . GLY A 1 75 ? -3.209 -1.563 -2.425 1.00 90.94 75 GLY A N 1
ATOM 561 C CA . GLY A 1 75 ? -3.598 -0.193 -2.757 1.00 90.94 75 GLY A CA 1
ATOM 562 C C . GLY A 1 75 ? -3.013 0.276 -4.084 1.00 90.94 75 GLY A C 1
ATOM 563 O O . GLY A 1 75 ? -2.507 -0.520 -4.873 1.00 90.94 75 GLY A O 1
ATOM 564 N N . THR A 1 76 ? -3.098 1.581 -4.322 1.00 95.31 76 THR A N 1
ATOM 565 C CA . THR A 1 76 ? -2.478 2.259 -5.467 1.00 95.31 76 THR A CA 1
ATOM 566 C C . THR A 1 76 ? -1.258 3.056 -5.012 1.00 95.31 76 THR A C 1
ATOM 568 O O . THR A 1 76 ? -1.121 3.373 -3.830 1.00 95.31 76 THR A O 1
ATOM 571 N N . VAL A 1 77 ? -0.391 3.434 -5.956 1.00 95.94 77 VAL A N 1
ATOM 572 C CA . VAL A 1 77 ? 0.759 4.312 -5.680 1.00 95.94 77 VAL A CA 1
ATOM 573 C C . VAL A 1 77 ? 0.309 5.642 -5.064 1.00 95.94 77 VAL A C 1
ATOM 575 O O . VAL A 1 77 ? 0.861 6.050 -4.049 1.00 95.94 77 VAL A O 1
ATOM 578 N N . GLY A 1 78 ? -0.739 6.272 -5.607 1.00 96.75 78 GLY A N 1
ATOM 579 C CA . GLY A 1 78 ? -1.268 7.536 -5.081 1.00 96.75 78 GLY A CA 1
ATOM 580 C C . GLY A 1 78 ? -1.788 7.436 -3.643 1.00 96.75 78 GLY A C 1
ATOM 581 O O . GLY A 1 78 ? -1.483 8.294 -2.823 1.00 96.75 78 GLY A O 1
ATOM 582 N N . GLY A 1 79 ? -2.496 6.354 -3.298 1.00 95.25 79 GLY A N 1
ATOM 583 C CA . GLY A 1 79 ? -2.899 6.107 -1.907 1.00 95.25 79 GLY A CA 1
ATOM 584 C C . GLY A 1 79 ? -1.707 5.813 -0.989 1.00 95.25 79 GLY A C 1
ATOM 585 O O . GLY A 1 79 ? -1.711 6.190 0.180 1.00 95.25 79 GLY A O 1
ATOM 586 N N . GLY A 1 80 ? -0.665 5.171 -1.527 1.00 96.62 80 GLY A N 1
ATOM 587 C CA . GLY A 1 80 ? 0.600 4.972 -0.828 1.00 96.62 80 GLY A CA 1
ATOM 588 C C . GLY A 1 80 ? 1.289 6.290 -0.478 1.00 96.62 80 GLY A C 1
ATOM 589 O O . GLY A 1 80 ? 1.747 6.448 0.650 1.00 96.62 80 GLY A O 1
ATOM 590 N N . ILE A 1 81 ? 1.311 7.234 -1.418 1.00 97.75 81 ILE A N 1
ATOM 591 C CA . ILE A 1 81 ? 1.843 8.591 -1.241 1.00 97.75 81 ILE A CA 1
ATOM 592 C C . ILE A 1 81 ? 1.046 9.354 -0.182 1.00 97.75 81 ILE A C 1
ATOM 594 O O . ILE A 1 81 ? 1.629 9.762 0.815 1.00 97.75 81 ILE A O 1
ATOM 598 N N . GLU A 1 82 ? -0.279 9.457 -0.330 1.00 96.38 82 GLU A N 1
ATOM 599 C CA . GLU A 1 82 ? -1.172 10.123 0.641 1.00 96.38 82 GLU A CA 1
ATOM 600 C C . GLU A 1 82 ? -0.895 9.660 2.084 1.00 96.38 82 GLU A C 1
ATOM 602 O O . GLU A 1 82 ? -0.779 10.458 3.012 1.00 96.38 82 GLU A O 1
ATOM 607 N N . MET A 1 83 ? -0.740 8.347 2.273 1.00 94.94 83 MET A N 1
ATOM 608 C CA . MET A 1 83 ? -0.640 7.737 3.598 1.00 94.94 83 MET A CA 1
ATOM 609 C C . MET A 1 83 ? 0.794 7.492 4.073 1.00 94.94 83 MET A C 1
ATOM 611 O O . MET A 1 83 ? 0.954 6.832 5.101 1.00 94.94 83 MET A O 1
ATOM 615 N N . ASN A 1 84 ? 1.827 7.927 3.340 1.00 97.06 84 ASN A N 1
ATOM 616 C CA . ASN A 1 84 ? 3.212 7.475 3.542 1.00 97.06 84 ASN A CA 1
ATOM 617 C C . ASN A 1 84 ? 3.275 5.965 3.862 1.00 97.06 84 ASN A C 1
ATOM 619 O O . ASN A 1 84 ? 3.655 5.536 4.959 1.00 97.06 84 ASN A O 1
ATOM 623 N N . ALA A 1 85 ? 2.741 5.144 2.957 1.00 95.88 85 ALA A N 1
ATOM 624 C CA . ALA A 1 85 ? 2.550 3.729 3.223 1.00 95.88 85 ALA A CA 1
ATOM 625 C C . ALA A 1 85 ? 3.886 3.050 3.543 1.00 95.88 85 ALA A C 1
ATOM 627 O O . ALA A 1 85 ? 4.847 3.141 2.787 1.00 95.88 85 ALA A O 1
ATOM 628 N N . GLY A 1 86 ? 3.931 2.340 4.667 1.00 94.50 86 GLY A N 1
ATOM 629 C CA . GLY A 1 86 ? 5.137 1.677 5.138 1.00 94.50 86 GLY A CA 1
ATOM 630 C C . GLY A 1 86 ? 4.856 0.327 5.770 1.00 94.50 86 GLY A C 1
ATOM 631 O O . GLY A 1 86 ? 3.782 0.087 6.338 1.00 94.50 86 GLY A O 1
ATOM 632 N N . ALA A 1 87 ? 5.836 -0.562 5.635 1.00 93.06 87 ALA A N 1
ATOM 633 C CA . ALA A 1 87 ? 5.860 -1.894 6.215 1.00 93.06 87 ALA A CA 1
ATOM 634 C C . ALA A 1 87 ? 7.301 -2.432 6.229 1.00 93.06 87 ALA A C 1
ATOM 636 O O . ALA A 1 87 ? 8.169 -1.962 5.504 1.00 93.06 87 ALA A O 1
ATOM 637 N N . TYR A 1 88 ? 7.565 -3.447 7.055 1.00 92.56 88 TYR A N 1
ATOM 638 C CA . TYR A 1 88 ? 8.830 -4.203 7.041 1.00 92.56 88 TYR A CA 1
ATOM 639 C C . TYR A 1 88 ? 10.119 -3.362 7.160 1.00 92.56 88 TYR A C 1
ATOM 641 O O . TYR A 1 88 ? 11.173 -3.799 6.698 1.00 92.56 88 TYR A O 1
ATOM 649 N N . GLY A 1 89 ? 10.039 -2.206 7.830 1.00 91.44 89 GLY A N 1
ATOM 650 C CA . GLY A 1 89 ? 11.180 -1.331 8.120 1.00 91.44 89 GLY A CA 1
ATOM 651 C C . GLY A 1 89 ? 11.446 -0.235 7.087 1.00 91.44 89 GLY A C 1
ATOM 652 O O . GLY A 1 89 ? 12.489 0.400 7.171 1.00 91.44 89 GLY A O 1
ATOM 653 N N . SER A 1 90 ? 10.540 -0.014 6.134 1.00 95.25 90 SER A N 1
ATOM 654 C CA . SER A 1 90 ? 10.630 1.079 5.161 1.00 95.25 90 SER A CA 1
ATOM 655 C C . SER A 1 90 ? 9.246 1.673 4.873 1.00 95.25 90 SER A C 1
ATOM 657 O O . SER A 1 90 ? 8.222 1.120 5.296 1.00 95.25 90 SER A O 1
ATOM 659 N N . ASP A 1 91 ? 9.225 2.811 4.192 1.00 96.88 91 ASP A N 1
ATOM 660 C CA . ASP A 1 91 ? 8.039 3.564 3.800 1.00 96.88 91 ASP A CA 1
ATOM 661 C C . ASP A 1 91 ? 8.266 4.326 2.486 1.00 96.88 91 ASP A C 1
ATOM 663 O O . ASP A 1 91 ? 9.373 4.353 1.948 1.00 96.88 91 ASP A O 1
ATOM 667 N N . ILE A 1 92 ? 7.199 4.918 1.943 1.00 97.81 92 ILE A N 1
ATOM 668 C CA . ILE A 1 92 ? 7.255 5.702 0.701 1.00 97.81 92 ILE A CA 1
ATOM 669 C C . ILE A 1 92 ? 8.263 6.850 0.814 1.00 97.81 92 ILE A C 1
ATOM 671 O O . ILE A 1 92 ? 9.041 7.049 -0.119 1.00 97.81 92 ILE A O 1
ATOM 675 N N . ALA A 1 93 ? 8.294 7.560 1.945 1.00 97.25 93 ALA A N 1
ATOM 676 C CA . ALA A 1 93 ? 9.215 8.673 2.183 1.00 97.25 93 ALA A CA 1
ATOM 677 C C . ALA A 1 93 ? 10.691 8.281 1.992 1.00 97.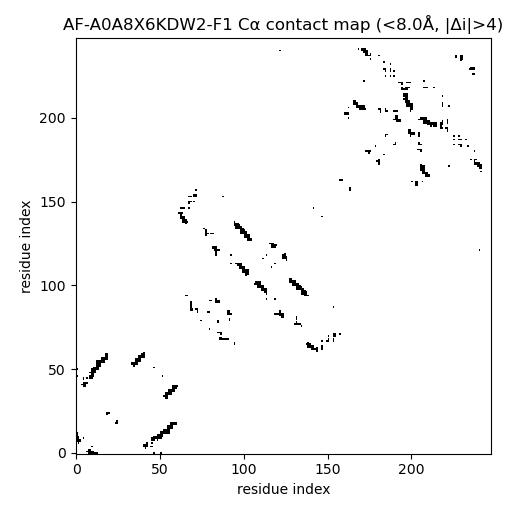25 93 ALA A C 1
ATOM 679 O O . ALA A 1 93 ? 11.482 9.075 1.483 1.00 97.25 93 ALA A O 1
ATOM 680 N N . SER A 1 94 ? 11.048 7.042 2.343 1.00 96.44 94 SER A N 1
ATOM 681 C CA . SER A 1 94 ? 12.410 6.510 2.221 1.00 96.44 94 SER A CA 1
ATOM 682 C C . SER A 1 94 ? 12.885 6.319 0.776 1.00 96.44 94 SER A C 1
ATOM 684 O O . SER A 1 94 ? 14.088 6.199 0.540 1.00 96.44 94 SER A O 1
ATOM 686 N N . VAL A 1 95 ? 11.963 6.234 -0.187 1.00 96.88 95 VAL A N 1
ATOM 687 C CA . VAL A 1 95 ? 12.271 5.822 -1.567 1.00 96.88 95 VAL A CA 1
ATOM 688 C C . VAL A 1 95 ? 11.730 6.761 -2.632 1.00 96.88 95 VAL A C 1
ATOM 690 O O . VAL A 1 95 ? 12.222 6.732 -3.753 1.00 96.88 95 VAL A O 1
ATOM 693 N N . VAL A 1 96 ? 10.724 7.582 -2.350 1.00 97.81 96 VAL A N 1
ATOM 694 C CA . VAL A 1 96 ? 10.187 8.512 -3.346 1.00 97.81 96 VAL A CA 1
ATOM 695 C C . VAL A 1 96 ? 11.165 9.669 -3.564 1.00 97.81 96 VAL A C 1
ATOM 697 O O . VAL A 1 96 ? 11.732 10.192 -2.611 1.00 97.81 96 VAL A O 1
ATOM 700 N N . GLN A 1 97 ? 11.400 10.048 -4.819 1.00 96.81 97 GLN A N 1
ATOM 701 C 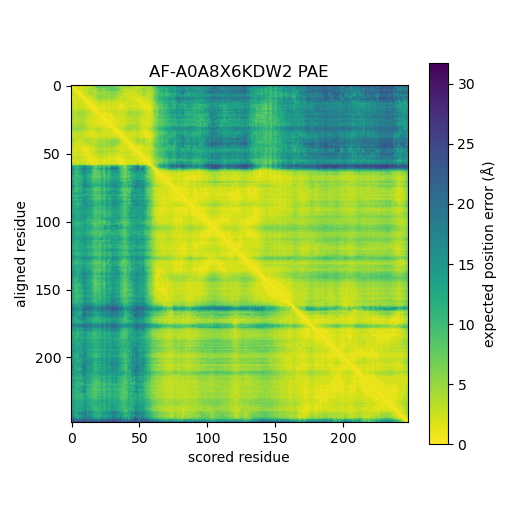CA . GLN A 1 97 ? 12.222 11.211 -5.172 1.00 96.81 97 GLN A CA 1
ATOM 702 C C . GLN A 1 97 ? 11.362 12.406 -5.548 1.00 96.81 97 GLN A C 1
ATOM 704 O O . GLN A 1 97 ? 11.601 13.516 -5.076 1.00 96.81 97 GLN A O 1
ATOM 709 N N . SER A 1 98 ? 10.381 12.185 -6.422 1.00 97.62 98 SER A N 1
ATOM 710 C CA . SER A 1 98 ? 9.520 13.251 -6.907 1.00 97.62 98 SER A CA 1
ATOM 711 C C . SER A 1 98 ? 8.101 12.760 -7.142 1.00 97.62 98 SER A C 1
ATOM 713 O O . SER A 1 98 ? 7.874 11.587 -7.440 1.00 97.62 98 SER A O 1
ATOM 715 N N . ILE A 1 99 ? 7.139 13.654 -6.948 1.00 98.56 99 ILE A N 1
ATOM 716 C CA . ILE A 1 99 ? 5.705 13.376 -7.018 1.00 98.56 99 ILE A CA 1
ATOM 717 C C . ILE A 1 99 ? 5.060 14.482 -7.838 1.00 98.56 99 ILE A C 1
ATOM 719 O O . ILE A 1 99 ? 5.386 15.652 -7.650 1.00 98.56 99 ILE A O 1
ATOM 723 N N . LYS A 1 100 ? 4.120 14.134 -8.716 1.00 98.44 100 LYS A N 1
ATOM 724 C CA . LYS A 1 100 ? 3.211 15.113 -9.317 1.00 98.44 100 LYS A CA 1
ATOM 725 C C . LYS A 1 100 ? 1.810 14.926 -8.764 1.00 98.44 100 LYS A C 1
ATOM 727 O O . LYS A 1 100 ? 1.311 13.799 -8.691 1.00 98.44 100 LYS A O 1
ATOM 732 N N . ALA A 1 101 ? 1.169 16.033 -8.413 1.00 98.31 101 ALA A N 1
ATOM 733 C CA . ALA A 1 101 ? -0.178 16.031 -7.871 1.00 98.31 101 ALA A CA 1
ATOM 734 C C . ALA A 1 101 ? -1.008 17.186 -8.427 1.00 98.31 101 ALA A C 1
ATOM 736 O O . ALA A 1 101 ? -0.487 18.271 -8.674 1.00 98.31 101 ALA A O 1
ATOM 737 N N . VAL A 1 102 ? -2.303 16.948 -8.603 1.00 98.31 102 VAL A N 1
ATOM 738 C CA . VAL A 1 102 ? -3.281 17.979 -8.950 1.00 98.31 102 VAL A CA 1
ATOM 739 C C . VAL A 1 102 ? -3.949 18.462 -7.668 1.00 98.31 102 VAL A C 1
ATOM 741 O O . VAL A 1 102 ? -4.432 17.640 -6.885 1.00 98.31 102 VAL A O 1
ATOM 744 N N . ASN A 1 103 ? -3.970 19.772 -7.440 1.00 97.75 103 ASN A N 1
ATOM 745 C CA . ASN A 1 103 ? -4.699 20.358 -6.319 1.00 97.75 103 ASN A CA 1
ATOM 746 C C . ASN A 1 103 ? -6.201 20.398 -6.645 1.00 97.75 103 ASN A C 1
ATOM 748 O O . ASN A 1 103 ? -6.597 20.800 -7.736 1.00 97.75 103 ASN A O 1
ATOM 752 N N . LEU A 1 104 ? -7.048 19.962 -5.713 1.00 96.31 104 LEU A N 1
ATOM 753 C CA . LEU A 1 104 ? -8.497 19.895 -5.934 1.00 96.31 104 LEU A CA 1
ATOM 754 C C . LEU A 1 104 ? -9.213 21.250 -5.854 1.00 96.31 104 LEU A C 1
ATOM 756 O O . LEU A 1 104 ? -10.343 21.349 -6.325 1.00 96.31 104 LEU A O 1
ATOM 760 N N . GLU A 1 105 ? -8.605 22.264 -5.244 1.00 96.06 105 GLU A N 1
ATOM 761 C CA . GLU A 1 105 ? -9.210 23.589 -5.083 1.00 96.06 105 GLU A CA 1
ATOM 762 C C . GLU A 1 105 ? -9.015 24.449 -6.335 1.00 96.06 105 GLU A C 1
ATOM 764 O O . GLU A 1 105 ? -9.960 25.105 -6.770 1.00 96.06 105 GLU A O 1
ATOM 769 N N . ASP A 1 106 ? -7.821 24.426 -6.935 1.00 96.81 106 ASP A N 1
ATOM 770 C CA . ASP A 1 106 ? -7.503 25.247 -8.111 1.00 96.81 106 ASP A CA 1
ATOM 771 C C . ASP A 1 106 ? -7.331 24.461 -9.425 1.00 96.81 106 ASP A C 1
ATOM 773 O O . ASP A 1 106 ? -7.325 25.059 -10.502 1.00 96.81 106 ASP A O 1
ATOM 777 N N . GLY A 1 107 ? -7.233 23.129 -9.363 1.00 97.25 107 GLY A N 1
ATOM 778 C CA . GLY A 1 107 ? -7.081 22.254 -10.527 1.00 97.25 107 GLY A CA 1
ATOM 779 C C . GLY A 1 107 ? -5.684 22.239 -11.158 1.00 97.25 107 GLY A C 1
ATOM 780 O O . GLY A 1 107 ? -5.505 21.612 -12.205 1.00 97.25 107 GLY A O 1
ATOM 781 N N . ASN A 1 108 ? -4.689 22.900 -10.560 1.00 98.19 108 ASN A N 1
ATOM 782 C CA . ASN A 1 108 ? -3.346 23.008 -11.124 1.00 98.19 108 ASN A CA 1
ATOM 783 C C . ASN A 1 108 ? -2.479 21.782 -10.806 1.00 98.19 108 ASN A C 1
ATOM 785 O O . ASN A 1 108 ? -2.627 21.132 -9.768 1.00 98.19 108 ASN A O 1
ATOM 789 N N . LEU A 1 109 ? -1.538 21.483 -11.709 1.00 98.12 109 LEU A N 1
ATOM 790 C CA . LEU A 1 109 ? -0.530 20.439 -11.529 1.00 98.12 109 LEU A CA 1
ATOM 791 C C . LEU A 1 109 ? 0.701 21.003 -10.814 1.00 98.12 109 LEU A C 1
ATOM 793 O O . LEU A 1 109 ? 1.324 21.954 -11.283 1.00 98.12 109 LEU A O 1
ATOM 797 N N . TYR A 1 110 ? 1.098 20.339 -9.736 1.00 98.31 110 TYR A N 1
ATOM 798 C CA . TYR A 1 110 ? 2.281 20.652 -8.947 1.00 98.31 110 TYR A CA 1
ATOM 799 C C . TYR A 1 110 ? 3.257 19.482 -8.961 1.00 98.31 110 TYR A C 1
ATOM 801 O O . TYR A 1 110 ? 2.858 18.326 -9.127 1.00 98.31 110 TYR A O 1
ATOM 809 N N . LYS A 1 111 ? 4.542 19.787 -8.771 1.00 98.31 111 LYS A N 1
ATOM 810 C CA . LYS A 1 111 ? 5.598 18.800 -8.542 1.00 98.31 111 LYS A CA 1
ATOM 811 C C . LYS A 1 111 ? 6.198 19.046 -7.161 1.00 98.31 111 LYS A C 1
ATOM 813 O O . LYS A 1 111 ? 6.496 20.191 -6.844 1.00 98.31 111 L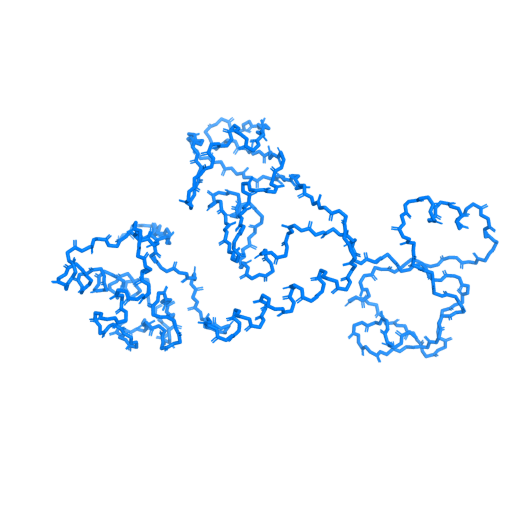YS A O 1
ATOM 818 N N . PHE A 1 112 ? 6.373 17.976 -6.396 1.00 98.12 112 PHE A N 1
ATOM 819 C CA . PHE A 1 112 ? 6.957 17.984 -5.059 1.00 98.12 112 PHE A CA 1
ATOM 820 C C . PHE A 1 112 ? 8.167 17.050 -5.007 1.00 98.12 112 PHE A C 1
ATOM 822 O O . PHE A 1 112 ? 8.145 15.973 -5.614 1.00 98.12 112 PHE A O 1
ATOM 829 N N . SER A 1 113 ? 9.204 17.436 -4.270 1.00 97.38 113 SER A N 1
ATOM 830 C CA . SER A 1 113 ? 10.237 16.520 -3.783 1.00 97.38 113 SER A CA 1
ATOM 831 C C . SER A 1 113 ? 9.748 15.740 -2.556 1.00 97.38 113 SER A C 1
ATOM 833 O O . SER A 1 113 ? 8.722 16.070 -1.956 1.00 97.38 113 SER A O 1
ATOM 835 N N . SER A 1 114 ? 10.486 14.701 -2.152 1.00 94.19 114 SER A N 1
ATOM 836 C CA . SER A 1 114 ? 10.188 13.965 -0.912 1.00 94.19 114 SER A CA 1
ATOM 837 C C . SER A 1 114 ? 10.221 14.869 0.327 1.00 94.19 114 SER A C 1
ATOM 839 O O . SER A 1 114 ? 9.377 14.753 1.216 1.00 94.19 114 SER A O 1
ATOM 841 N N . GLU A 1 115 ? 11.159 15.817 0.370 1.00 95.69 115 GLU A N 1
ATOM 842 C CA . GLU A 1 115 ? 11.299 16.778 1.465 1.00 95.69 115 GLU A CA 1
ATOM 843 C C . GLU A 1 115 ? 10.110 17.745 1.528 1.00 95.69 115 GLU A C 1
ATOM 845 O O . GLU A 1 115 ? 9.592 18.006 2.614 1.00 95.69 115 GLU A O 1
ATOM 850 N N . GLU A 1 116 ? 9.636 18.232 0.375 1.00 97.44 116 GLU A N 1
ATOM 851 C CA . GLU A 1 116 ? 8.498 19.160 0.287 1.00 97.44 116 GLU A CA 1
ATOM 852 C C . GLU A 1 116 ? 7.175 18.525 0.731 1.00 97.44 116 GLU A C 1
ATOM 854 O O . GLU A 1 116 ? 6.304 19.222 1.255 1.00 97.44 116 GLU A O 1
ATOM 859 N N . MET A 1 117 ? 7.029 17.202 0.591 1.00 97.62 117 MET A N 1
ATOM 860 C CA . MET A 1 117 ? 5.869 16.483 1.127 1.00 97.62 117 MET A CA 1
ATOM 861 C C . MET A 1 117 ? 5.778 16.596 2.656 1.00 97.62 117 MET A C 1
ATOM 863 O O . MET A 1 117 ? 4.678 16.572 3.213 1.00 97.62 117 MET A O 1
ATOM 867 N N . GLY A 1 118 ? 6.916 16.699 3.357 1.00 96.94 118 GLY A N 1
ATOM 868 C CA . GLY A 1 118 ? 6.956 16.735 4.819 1.00 96.94 118 GLY A CA 1
ATOM 869 C C . GLY A 1 118 ? 6.312 15.495 5.445 1.00 96.94 118 GLY A C 1
ATOM 870 O O . GLY A 1 118 ? 5.400 15.614 6.269 1.00 96.94 118 GLY A O 1
ATOM 871 N N . TYR A 1 119 ? 6.726 14.308 4.998 1.00 97.69 119 TYR A N 1
ATOM 872 C CA . TYR A 1 119 ? 6.180 13.034 5.460 1.00 97.69 119 TYR A CA 1
ATOM 873 C C . TYR A 1 119 ? 6.352 12.801 6.964 1.00 97.69 119 TYR A C 1
ATOM 875 O O . TYR A 1 119 ? 7.365 13.151 7.569 1.00 97.69 119 TYR A O 1
ATOM 883 N N . PHE A 1 120 ? 5.371 12.122 7.551 1.00 95.25 120 PHE A N 1
ATOM 884 C CA . PHE A 1 120 ? 5.429 11.575 8.903 1.00 95.25 120 PHE A CA 1
ATOM 885 C C . PHE A 1 120 ? 4.746 10.200 8.942 1.00 95.25 120 PHE A C 1
ATOM 887 O O . PHE A 1 120 ? 4.339 9.646 7.915 1.00 95.25 120 PHE A O 1
ATOM 894 N N . TYR A 1 121 ? 4.649 9.593 10.127 1.00 94.06 121 TYR A N 1
ATOM 895 C CA . TYR A 1 121 ? 4.002 8.291 10.269 1.00 94.06 121 TYR A CA 1
ATOM 896 C C . TYR A 1 121 ? 2.523 8.361 9.861 1.00 94.06 121 TYR A C 1
ATOM 898 O O . TYR A 1 121 ? 1.717 8.995 10.542 1.00 94.06 121 TYR A O 1
ATOM 906 N N . ARG A 1 122 ? 2.174 7.653 8.779 1.00 92.81 122 ARG A N 1
ATOM 907 C CA . ARG A 1 122 ? 0.816 7.584 8.214 1.00 92.81 122 ARG A CA 1
ATOM 908 C C . ARG A 1 122 ? 0.269 8.916 7.673 1.00 92.81 122 ARG A C 1
ATOM 910 O O . ARG A 1 122 ? -0.922 9.176 7.827 1.00 92.81 122 ARG A O 1
ATOM 917 N N . GLY A 1 123 ? 1.110 9.749 7.054 1.00 94.50 123 GLY A N 1
ATOM 918 C CA . GLY A 1 123 ? 0.653 10.972 6.383 1.00 94.50 123 GLY A CA 1
ATOM 919 C C . GLY A 1 123 ? 1.773 11.897 5.906 1.00 94.50 123 GLY A C 1
ATOM 920 O O . GLY A 1 123 ? 2.955 11.552 5.964 1.00 94.50 123 GLY A O 1
ATOM 921 N N . HIS A 1 124 ? 1.382 13.087 5.450 1.00 97.00 124 HIS A N 1
ATOM 922 C CA . HIS A 1 124 ? 2.263 14.148 4.959 1.00 97.00 124 HIS A CA 1
ATOM 923 C C . HIS A 1 124 ? 1.771 15.535 5.392 1.00 97.00 124 HIS A C 1
ATOM 925 O O . HIS A 1 124 ? 0.634 15.695 5.836 1.00 97.00 124 HIS A O 1
ATOM 931 N N . SER A 1 125 ? 2.611 16.557 5.228 1.00 97.31 125 SER A N 1
ATOM 932 C CA . SER A 1 125 ? 2.345 17.915 5.724 1.00 97.31 125 SER A CA 1
ATOM 933 C C . SER A 1 125 ? 1.726 18.866 4.691 1.00 97.31 125 SER A C 1
ATOM 935 O O . SER A 1 125 ? 1.445 20.017 5.031 1.00 97.31 125 SER A O 1
ATOM 937 N N . LEU A 1 126 ? 1.497 18.422 3.444 1.00 96.75 126 LEU A N 1
ATOM 938 C CA . LEU A 1 126 ? 0.812 19.245 2.438 1.00 96.75 126 LEU A CA 1
ATOM 939 C C . LEU A 1 126 ? -0.575 19.698 2.919 1.00 96.75 126 LEU A C 1
ATOM 941 O O . LEU A 1 126 ? -1.341 18.921 3.487 1.00 96.75 126 LEU A O 1
ATOM 945 N N . LYS A 1 127 ? -0.902 20.965 2.648 1.00 94.56 127 LYS A N 1
ATOM 946 C CA . LYS A 1 127 ? -2.217 21.559 2.923 1.00 94.56 127 LYS A CA 1
ATOM 947 C C . LYS A 1 127 ? -3.130 21.423 1.708 1.00 94.56 127 LYS A C 1
ATOM 949 O O . LYS A 1 127 ? -2.650 21.504 0.582 1.00 94.56 127 LYS A O 1
ATOM 954 N N . GLY A 1 128 ? -4.433 21.290 1.942 1.00 91.81 128 GLY A N 1
ATOM 955 C CA . GLY A 1 128 ? -5.433 21.113 0.885 1.00 91.81 128 GLY A CA 1
ATOM 956 C C . GLY A 1 128 ? -5.620 19.648 0.492 1.00 91.81 128 GLY A C 1
ATOM 957 O O . GLY A 1 128 ? -5.052 18.749 1.111 1.00 91.81 128 GLY A O 1
ATOM 958 N N . ASN A 1 129 ? -6.442 19.413 -0.530 1.00 93.75 129 ASN A N 1
ATOM 959 C CA . ASN A 1 129 ? -6.727 18.070 -1.031 1.00 93.75 129 ASN A CA 1
ATOM 960 C C . ASN A 1 129 ? -6.033 17.850 -2.379 1.00 93.75 129 ASN A C 1
ATOM 962 O O . ASN A 1 129 ? -6.110 18.696 -3.271 1.00 93.75 129 ASN A O 1
ATOM 966 N N . TRP A 1 130 ? -5.385 16.698 -2.530 1.00 97.12 130 TRP A N 1
ATOM 967 C CA . TRP A 1 130 ? -4.497 16.415 -3.653 1.00 97.12 130 TRP A CA 1
ATOM 968 C C . TRP A 1 130 ? -4.876 15.109 -4.347 1.00 97.12 130 TRP A C 1
ATOM 970 O O . TRP A 1 130 ? -5.248 14.129 -3.705 1.00 97.12 130 TRP A O 1
ATOM 980 N N . ILE A 1 131 ? -4.748 15.082 -5.673 1.00 97.81 131 ILE A N 1
ATOM 981 C CA . ILE A 1 131 ? -4.775 13.853 -6.469 1.00 97.81 131 ILE A CA 1
ATOM 982 C C . ILE A 1 131 ? -3.351 13.579 -6.940 1.00 97.81 131 ILE A C 1
ATOM 984 O O . ILE A 1 131 ? -2.842 14.273 -7.817 1.00 97.81 131 ILE A O 1
ATOM 988 N N . PHE A 1 132 ? -2.709 12.552 -6.390 1.00 97.75 132 PHE A N 1
ATOM 989 C CA . PHE A 1 132 ? -1.377 12.122 -6.821 1.00 97.75 132 PHE A CA 1
ATOM 990 C C . PHE A 1 132 ? -1.460 11.340 -8.133 1.00 97.75 132 PHE A C 1
ATOM 992 O O . PHE A 1 132 ? -2.110 10.295 -8.196 1.00 97.75 132 PHE A O 1
ATOM 999 N N . VAL A 1 133 ? -0.796 11.846 -9.174 1.00 97.44 133 VAL A N 1
ATOM 1000 C CA . VAL A 1 133 ? -0.912 11.328 -10.550 1.00 97.44 133 VAL A CA 1
ATOM 1001 C C . VAL A 1 133 ? 0.362 10.658 -11.059 1.00 97.44 133 VAL A C 1
ATOM 1003 O O . VAL A 1 133 ? 0.291 9.818 -11.950 1.00 97.44 133 VAL A O 1
ATOM 1006 N N . GLU A 1 134 ? 1.520 10.988 -10.488 1.00 97.75 134 GLU A N 1
ATOM 1007 C CA . GLU A 1 134 ? 2.812 10.423 -10.885 1.00 97.75 134 GLU A CA 1
ATOM 1008 C C . GLU A 1 134 ? 3.759 10.394 -9.684 1.00 97.75 134 GLU A C 1
ATOM 1010 O O . GLU A 1 134 ? 3.717 11.293 -8.841 1.00 97.75 134 GLU A O 1
ATOM 1015 N N . ALA A 1 135 ? 4.628 9.387 -9.620 1.00 97.00 135 ALA A N 1
ATOM 1016 C CA . ALA A 1 135 ? 5.739 9.365 -8.683 1.00 97.00 135 ALA A CA 1
ATOM 1017 C C . ALA A 1 135 ? 6.959 8.663 -9.270 1.00 97.00 135 ALA A C 1
ATOM 1019 O O . ALA A 1 135 ? 6.849 7.645 -9.954 1.00 97.00 135 ALA A O 1
ATOM 1020 N N . GLU A 1 136 ? 8.121 9.210 -8.945 1.00 97.19 136 GLU A N 1
ATOM 1021 C CA . GLU A 1 136 ? 9.431 8.671 -9.267 1.00 97.19 136 GLU A CA 1
ATOM 1022 C C . GLU A 1 136 ? 10.052 8.113 -7.988 1.00 97.19 136 GLU A C 1
ATOM 1024 O O . GLU A 1 136 ? 10.127 8.798 -6.966 1.00 97.19 136 GLU A O 1
ATOM 1029 N N . PHE A 1 137 ? 10.518 6.869 -8.048 1.00 96.44 137 PHE A N 1
ATOM 1030 C CA . PHE A 1 137 ? 11.136 6.182 -6.919 1.00 96.44 137 PHE A CA 1
ATOM 1031 C C . PHE A 1 137 ? 12.626 5.956 -7.164 1.00 96.44 137 PHE A C 1
ATOM 1033 O O . PHE A 1 137 ? 13.056 5.623 -8.267 1.00 96.44 137 PHE A O 1
ATOM 1040 N N . LYS A 1 138 ? 13.414 6.085 -6.100 1.00 94.06 138 LYS A N 1
ATOM 1041 C CA . LYS A 1 138 ? 14.808 5.674 -6.024 1.00 94.06 138 LYS A CA 1
ATOM 1042 C C . LYS A 1 138 ? 14.874 4.225 -5.574 1.00 94.06 138 LYS A C 1
ATOM 1044 O O . LYS A 1 138 ? 14.569 3.913 -4.427 1.00 94.06 138 LYS A O 1
ATOM 1049 N N . GLY A 1 139 ? 15.331 3.361 -6.463 1.00 91.94 139 GLY A N 1
ATOM 1050 C CA . GLY A 1 139 ? 15.819 2.051 -6.065 1.00 91.94 139 GLY A CA 1
ATOM 1051 C C . GLY A 1 139 ? 17.342 1.989 -6.046 1.00 91.94 139 GLY A C 1
ATOM 1052 O O . GLY A 1 139 ? 18.033 2.960 -6.364 1.00 91.94 139 GLY A O 1
ATOM 1053 N N . VAL A 1 140 ? 17.857 0.824 -5.673 1.00 91.50 140 VAL A N 1
ATOM 1054 C CA . VAL A 1 140 ? 19.289 0.518 -5.625 1.00 91.50 140 VAL A CA 1
ATOM 1055 C C . VAL A 1 140 ? 19.543 -0.708 -6.487 1.00 91.50 140 VAL A C 1
ATOM 1057 O O . VAL A 1 140 ? 18.790 -1.677 -6.405 1.00 91.50 140 VAL A O 1
ATOM 1060 N N . ASN A 1 141 ? 20.592 -0.674 -7.309 1.00 88.94 141 ASN A N 1
ATOM 1061 C CA . ASN A 1 141 ? 20.973 -1.851 -8.081 1.00 88.94 141 ASN A CA 1
ATOM 1062 C C . ASN A 1 141 ? 21.341 -3.000 -7.123 1.00 88.94 141 ASN A C 1
ATOM 1064 O O . ASN A 1 141 ? 22.090 -2.790 -6.166 1.00 88.94 141 ASN A O 1
ATOM 1068 N N . SER A 1 142 ? 20.777 -4.188 -7.334 1.00 87.56 142 SER A N 1
ATOM 1069 C CA . SER A 1 142 ? 21.033 -5.356 -6.494 1.00 87.56 142 SER A CA 1
ATOM 1070 C C . SER A 1 142 ? 20.884 -6.662 -7.265 1.00 87.56 142 SER A C 1
ATOM 1072 O O . SER A 1 142 ? 20.168 -6.748 -8.263 1.00 87.56 142 SER A O 1
ATOM 1074 N N . GLU A 1 143 ? 21.527 -7.713 -6.761 1.00 84.94 143 GLU A N 1
ATOM 1075 C CA . GLU A 1 143 ? 21.389 -9.053 -7.311 1.00 84.94 143 GLU A CA 1
ATOM 1076 C C . GLU A 1 143 ? 19.932 -9.517 -7.260 1.00 84.94 143 GLU A C 1
ATOM 1078 O O . GLU A 1 143 ? 19.264 -9.496 -6.223 1.00 84.94 143 GLU A O 1
ATOM 1083 N N . TYR A 1 144 ? 19.447 -9.999 -8.400 1.00 80.94 144 TYR A N 1
ATOM 1084 C CA . TYR A 1 144 ? 18.061 -10.426 -8.561 1.00 80.94 144 TYR A CA 1
ATOM 1085 C C . TYR A 1 144 ? 17.633 -11.496 -7.541 1.00 80.94 144 TYR A C 1
ATOM 1087 O O . TYR A 1 144 ? 16.504 -11.483 -7.049 1.00 80.94 144 TYR A O 1
ATOM 1095 N N . GLU A 1 145 ? 18.536 -12.414 -7.188 1.00 83.44 145 GLU A N 1
ATOM 1096 C CA . GLU A 1 145 ? 18.252 -13.485 -6.230 1.00 83.44 145 GLU A CA 1
ATOM 1097 C C . GLU A 1 145 ? 17.993 -12.949 -4.815 1.00 83.44 145 GLU A C 1
ATOM 1099 O O . GLU A 1 145 ? 17.074 -13.429 -4.144 1.00 83.44 145 GLU A O 1
ATOM 1104 N N . LEU A 1 146 ? 18.717 -11.905 -4.396 1.00 89.19 146 LEU A N 1
ATOM 1105 C CA . LEU A 1 146 ? 18.514 -11.241 -3.105 1.00 89.19 146 LEU A CA 1
ATOM 1106 C C . LEU A 1 146 ? 17.162 -10.519 -3.057 1.00 89.19 146 LEU A C 1
ATOM 1108 O O . LEU A 1 146 ? 16.431 -10.641 -2.070 1.00 89.19 146 LEU A O 1
ATOM 1112 N N . ILE A 1 147 ? 16.789 -9.836 -4.146 1.00 90.00 147 ILE A N 1
ATOM 1113 C CA . ILE A 1 147 ? 15.480 -9.177 -4.280 1.00 90.00 147 ILE A CA 1
ATOM 1114 C C . ILE A 1 147 ? 14.362 -10.220 -4.153 1.00 90.00 147 ILE A C 1
ATOM 1116 O O . ILE A 1 147 ? 13.440 -10.070 -3.345 1.00 90.00 147 ILE A O 1
ATOM 1120 N N . LEU A 1 148 ? 14.460 -11.328 -4.896 1.00 87.31 148 LEU A N 1
ATOM 1121 C CA . LEU A 1 148 ? 13.477 -12.409 -4.835 1.00 87.31 148 LEU A CA 1
ATOM 1122 C C . LEU A 1 148 ? 13.385 -13.047 -3.450 1.00 87.31 148 LEU A C 1
ATOM 1124 O O . LEU A 1 148 ? 12.280 -13.362 -2.996 1.00 87.31 148 LEU A O 1
ATOM 1128 N N . GLN A 1 149 ? 14.517 -13.260 -2.780 1.00 91.69 149 GLN A N 1
ATOM 1129 C CA . GLN A 1 149 ? 14.528 -13.776 -1.417 1.00 91.69 149 GLN A CA 1
ATOM 1130 C C . GLN A 1 149 ? 13.776 -12.824 -0.481 1.00 91.69 149 GLN A C 1
ATOM 1132 O O . GLN A 1 149 ? 12.877 -13.258 0.245 1.00 91.69 149 GLN A O 1
ATOM 1137 N N . ARG A 1 150 ? 14.064 -11.521 -0.554 1.00 93.25 150 ARG A N 1
ATOM 1138 C CA . ARG A 1 150 ? 13.408 -10.515 0.283 1.00 93.25 150 ARG A CA 1
ATOM 1139 C C . ARG A 1 150 ? 11.901 -10.441 0.033 1.00 93.25 150 ARG A C 1
ATOM 1141 O O . ARG A 1 150 ? 11.126 -10.401 0.992 1.00 93.25 150 ARG A O 1
ATOM 1148 N N . LEU A 1 151 ? 11.477 -10.476 -1.230 1.00 92.44 151 LEU A N 1
ATOM 1149 C CA . LEU A 1 151 ? 10.061 -10.511 -1.605 1.00 92.44 151 LEU A CA 1
ATOM 1150 C C . LEU A 1 151 ? 9.355 -11.740 -1.015 1.00 92.44 151 LEU A C 1
ATOM 1152 O O . LEU A 1 151 ? 8.299 -11.603 -0.392 1.00 92.44 151 LEU A O 1
ATOM 1156 N N . LYS A 1 152 ? 9.951 -12.934 -1.151 1.00 92.88 152 LYS A N 1
ATOM 1157 C CA . LYS A 1 152 ? 9.401 -14.178 -0.586 1.00 92.88 152 LYS A CA 1
ATOM 1158 C C . LYS A 1 152 ? 9.266 -14.095 0.930 1.00 92.88 152 LYS A C 1
ATOM 1160 O O . LYS A 1 152 ? 8.195 -14.392 1.456 1.00 92.88 152 LYS A O 1
ATOM 1165 N N . GLU A 1 153 ? 10.299 -13.626 1.627 1.00 95.00 153 GLU A N 1
ATOM 1166 C CA . GLU A 1 153 ? 10.266 -13.453 3.082 1.00 95.00 153 GLU A CA 1
ATOM 1167 C C . GLU A 1 153 ? 9.128 -12.529 3.533 1.00 95.00 153 GLU A C 1
ATOM 1169 O O . GLU A 1 153 ? 8.443 -12.816 4.518 1.00 95.00 153 GLU A O 1
ATOM 1174 N N . ILE A 1 154 ? 8.917 -11.415 2.826 1.00 94.44 154 ILE A N 1
ATOM 1175 C CA . ILE A 1 154 ? 7.853 -10.455 3.136 1.00 94.44 154 ILE A CA 1
ATOM 1176 C C . ILE A 1 154 ? 6.477 -11.091 2.933 1.00 94.44 154 ILE A C 1
ATOM 1178 O O . ILE A 1 154 ? 5.630 -11.028 3.831 1.00 94.44 154 ILE A O 1
ATOM 1182 N N . VAL A 1 155 ? 6.266 -11.743 1.787 1.00 92.62 155 VAL A N 1
ATOM 1183 C CA . VAL A 1 155 ? 5.003 -12.419 1.468 1.00 92.62 155 VAL A CA 1
ATOM 1184 C C . VAL A 1 155 ? 4.712 -13.530 2.477 1.00 92.62 155 VAL A C 1
ATOM 1186 O O . VAL A 1 155 ? 3.596 -13.616 2.986 1.00 92.62 155 VAL A O 1
ATOM 1189 N N . GLU A 1 156 ? 5.704 -14.339 2.849 1.00 93.88 156 GLU A N 1
ATOM 1190 C CA . GLU A 1 156 ? 5.544 -15.375 3.871 1.00 93.88 156 GLU A CA 1
ATOM 1191 C C . GLU A 1 156 ? 5.212 -14.795 5.247 1.00 93.88 156 GLU A C 1
ATOM 1193 O O . GLU A 1 156 ? 4.293 -15.281 5.912 1.00 93.88 156 GLU A O 1
ATOM 1198 N N . LYS A 1 157 ? 5.922 -13.741 5.676 1.00 92.75 157 LYS A N 1
ATOM 1199 C CA . LYS A 1 157 ? 5.641 -13.051 6.943 1.00 92.75 157 LYS A CA 1
ATOM 1200 C C . LYS A 1 157 ? 4.216 -12.507 6.960 1.00 92.75 157 LYS A C 1
ATOM 1202 O O . LYS A 1 157 ? 3.501 -12.747 7.931 1.00 92.75 157 LYS A O 1
ATOM 1207 N N . LYS A 1 158 ? 3.783 -11.837 5.884 1.00 90.75 158 LYS A N 1
ATOM 1208 C CA . LYS A 1 158 ? 2.404 -11.346 5.725 1.00 90.75 158 LYS A CA 1
ATOM 1209 C C . LYS A 1 158 ? 1.399 -12.488 5.810 1.00 90.75 158 LYS A C 1
ATOM 1211 O O . LYS A 1 158 ? 0.438 -12.423 6.573 1.00 90.75 158 LYS A O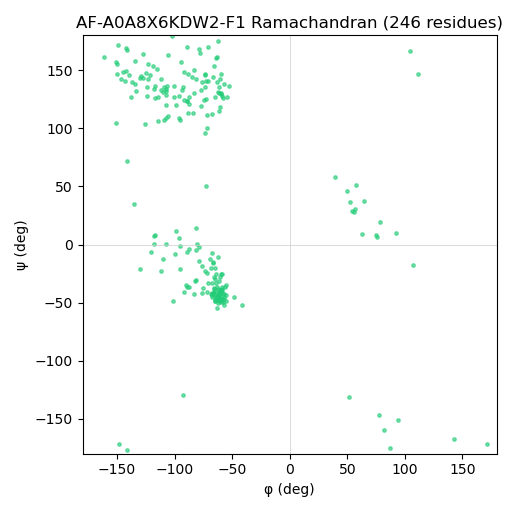 1
ATOM 1216 N N . ASN A 1 159 ? 1.642 -13.558 5.059 1.00 90.81 159 ASN A N 1
ATOM 1217 C CA . ASN A 1 159 ? 0.739 -14.696 4.983 1.00 90.81 159 ASN A CA 1
ATOM 1218 C C . ASN A 1 159 ? 0.612 -15.429 6.318 1.00 90.81 159 ASN A C 1
ATOM 1220 O O . ASN A 1 159 ? -0.449 -15.981 6.604 1.00 90.81 159 ASN A O 1
ATOM 1224 N N . LYS A 1 160 ? 1.651 -15.417 7.157 1.00 91.75 160 LYS A N 1
ATOM 1225 C CA . LYS A 1 160 ? 1.609 -15.980 8.511 1.00 91.75 160 LYS A CA 1
ATOM 1226 C C . LYS A 1 160 ? 0.857 -15.075 9.489 1.00 91.75 160 LYS A C 1
ATOM 1228 O O . LYS A 1 160 ? 0.049 -15.587 10.257 1.00 91.75 160 LYS A O 1
ATOM 1233 N N . SER A 1 161 ? 1.051 -13.757 9.432 1.00 89.56 161 SER A N 1
ATOM 1234 C CA . SER A 1 161 ? 0.538 -12.830 10.454 1.00 89.56 161 SER A CA 1
ATOM 1235 C C . SER A 1 161 ? -0.806 -12.173 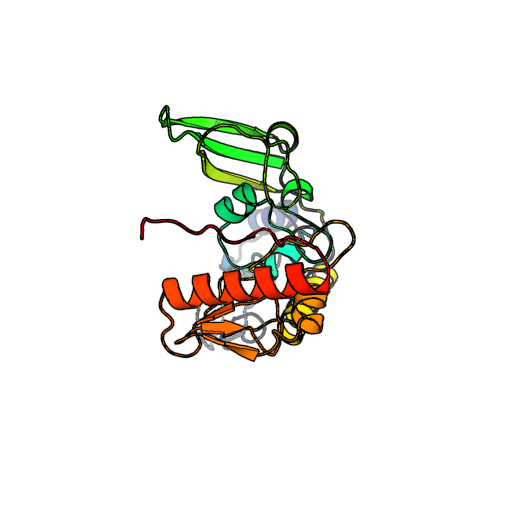10.138 1.00 89.56 161 SER A C 1
ATOM 1237 O O . SER A 1 161 ? -1.480 -11.738 11.061 1.00 89.56 161 SER A O 1
ATOM 1239 N N . GLN A 1 162 ? -1.233 -12.100 8.874 1.00 91.06 162 GLN A N 1
ATOM 1240 C CA . GLN A 1 162 ? -2.407 -11.311 8.468 1.00 91.06 162 GLN A CA 1
ATOM 1241 C C . GLN A 1 162 ? -3.485 -12.148 7.754 1.00 91.06 162 GLN A C 1
ATOM 1243 O O . GLN A 1 162 ? -3.191 -13.205 7.174 1.00 91.06 162 GLN A O 1
ATOM 1248 N N . PRO A 1 163 ? -4.762 -11.720 7.788 1.00 87.12 163 PRO A N 1
ATOM 1249 C CA . PRO A 1 163 ? -5.830 -12.353 7.015 1.00 87.12 163 PRO A CA 1
ATOM 1250 C C . PRO A 1 163 ? -5.682 -12.039 5.513 1.00 87.12 163 PRO A C 1
ATOM 1252 O O . PRO A 1 163 ? -5.877 -10.910 5.089 1.00 87.12 163 PRO A O 1
ATOM 1255 N N . ILE A 1 164 ? -5.358 -13.047 4.692 1.00 76.62 164 ILE A N 1
ATOM 1256 C CA . ILE A 1 164 ? -5.028 -12.867 3.257 1.00 76.62 164 ILE A CA 1
ATOM 1257 C C . ILE A 1 164 ? -6.282 -12.763 2.372 1.00 76.62 164 ILE A C 1
ATOM 1259 O O . ILE A 1 164 ? -6.267 -12.103 1.341 1.00 76.62 164 ILE A O 1
ATOM 1263 N N . ARG A 1 165 ? -7.367 -13.446 2.755 1.00 74.56 165 ARG A N 1
ATOM 1264 C CA . ARG A 1 165 ? -8.624 -13.537 1.982 1.00 74.56 165 ARG A CA 1
ATOM 1265 C C . ARG A 1 165 ? -9.827 -12.932 2.711 1.00 74.56 165 ARG A C 1
ATOM 1267 O O . ARG A 1 165 ? -10.962 -13.125 2.293 1.00 74.56 165 ARG A O 1
ATOM 1274 N N . GLY A 1 166 ? -9.589 -12.259 3.836 1.00 76.56 166 GLY A N 1
ATOM 1275 C CA . GLY A 1 166 ? -10.646 -11.570 4.570 1.00 76.56 166 GLY A CA 1
ATOM 1276 C C . GLY A 1 166 ? -11.015 -10.268 3.868 1.00 76.56 166 GLY A C 1
ATOM 1277 O O . GLY A 1 166 ? -10.129 -9.555 3.404 1.00 76.56 166 GLY A O 1
ATOM 1278 N N . LYS A 1 167 ? -12.306 -9.936 3.812 1.00 88.38 167 LYS A N 1
ATOM 1279 C CA . LYS A 1 167 ? -12.766 -8.606 3.396 1.00 88.38 167 LYS A CA 1
ATOM 1280 C C . LYS A 1 167 ? -12.424 -7.614 4.513 1.00 88.38 167 LYS A C 1
ATOM 1282 O O . LYS A 1 167 ? -13.095 -7.601 5.543 1.00 88.38 167 LYS A O 1
ATOM 1287 N N . THR A 1 168 ? -11.339 -6.861 4.351 1.00 91.56 168 THR A N 1
ATOM 1288 C CA . THR A 1 168 ? -10.763 -5.989 5.387 1.00 91.56 168 THR A CA 1
ATOM 1289 C C . THR A 1 168 ? -10.058 -4.784 4.766 1.00 91.56 168 THR A C 1
ATOM 1291 O O . THR A 1 168 ? -9.610 -4.864 3.624 1.00 91.56 168 THR A O 1
ATOM 1294 N N . ALA A 1 169 ? -9.939 -3.690 5.520 1.00 86.81 169 ALA A N 1
ATOM 1295 C CA . ALA A 1 169 ? -9.273 -2.454 5.098 1.00 86.81 169 ALA A CA 1
ATOM 1296 C C . ALA A 1 169 ? -7.823 -2.331 5.615 1.00 86.81 169 ALA A C 1
ATOM 1298 O O . ALA A 1 169 ? -7.215 -1.272 5.513 1.00 86.81 169 ALA A O 1
ATOM 1299 N N . GLY A 1 170 ? -7.261 -3.412 6.167 1.00 89.75 170 GLY A N 1
ATOM 1300 C CA . GLY A 1 170 ? -5.939 -3.402 6.791 1.00 89.75 170 GLY A CA 1
ATOM 1301 C C . GLY A 1 170 ? -6.012 -3.164 8.298 1.00 89.75 170 GLY A C 1
ATOM 1302 O O . GLY A 1 170 ? -6.989 -3.547 8.948 1.00 89.75 170 GLY A O 1
ATOM 1303 N N . CYS A 1 171 ? -4.958 -2.562 8.851 1.00 91.31 171 CYS A N 1
ATOM 1304 C CA . CYS A 1 171 ? -4.934 -2.160 10.252 1.00 91.31 171 CYS A CA 1
ATOM 1305 C C . CYS A 1 171 ? -5.981 -1.069 10.500 1.00 91.31 171 CYS A C 1
ATOM 1307 O O . CYS A 1 171 ? -5.978 -0.054 9.812 1.00 91.31 171 CYS A O 1
ATOM 1309 N N . ILE A 1 172 ? -6.859 -1.261 11.485 1.00 95.00 172 ILE A N 1
ATOM 1310 C CA . ILE A 1 172 ? -7.909 -0.278 11.788 1.00 95.00 172 ILE A CA 1
ATOM 1311 C C . ILE A 1 172 ? -7.422 0.889 12.642 1.00 95.00 172 ILE A C 1
ATOM 1313 O O . ILE A 1 172 ? -7.931 1.996 12.483 1.00 95.00 172 ILE A O 1
ATOM 1317 N N . PHE A 1 173 ? -6.428 0.666 13.503 1.00 96.19 173 PHE A N 1
ATOM 1318 C CA . PHE A 1 173 ? -5.855 1.698 14.363 1.00 96.19 173 PHE A CA 1
ATOM 1319 C C . PHE A 1 173 ? -4.363 1.883 14.120 1.00 96.19 173 PHE A C 1
ATOM 1321 O O . PHE A 1 173 ? -3.635 0.906 13.894 1.00 96.19 173 PHE A O 1
ATOM 1328 N N . LYS A 1 174 ? -3.914 3.134 14.256 1.00 94.44 174 LYS A N 1
ATOM 1329 C CA . LYS A 1 174 ? -2.492 3.485 14.293 1.00 94.44 174 LYS A CA 1
ATOM 1330 C C . LYS A 1 174 ? -1.851 2.901 15.548 1.00 94.44 174 LYS A C 1
ATOM 1332 O O . LYS A 1 174 ? -2.508 2.718 16.572 1.00 94.44 174 LYS A O 1
ATOM 1337 N N . ASN A 1 175 ? -0.546 2.650 15.497 1.00 94.19 175 ASN A N 1
ATOM 1338 C CA . ASN A 1 175 ? 0.197 2.276 16.697 1.00 94.19 175 ASN A CA 1
ATOM 1339 C C . ASN A 1 175 ? 0.388 3.497 17.618 1.00 94.19 175 ASN A C 1
ATOM 1341 O O . ASN A 1 175 ? 0.958 4.492 17.164 1.00 94.19 175 ASN A O 1
ATOM 1345 N N . PRO A 1 176 ? -0.024 3.430 18.900 1.00 92.81 176 PRO A N 1
ATOM 1346 C CA . PRO A 1 176 ? 0.307 4.458 19.881 1.00 92.81 176 PRO A CA 1
ATOM 1347 C C . PRO A 1 176 ? 1.818 4.539 20.122 1.00 92.81 176 PRO A C 1
ATOM 1349 O O . PRO A 1 176 ? 2.564 3.592 19.860 1.00 92.81 176 PRO A O 1
ATOM 1352 N N . LYS A 1 177 ? 2.288 5.656 20.683 1.00 88.62 177 LYS A N 1
ATOM 1353 C CA . LYS A 1 177 ? 3.713 5.841 20.988 1.00 88.62 177 LYS A CA 1
ATOM 1354 C C . LYS A 1 177 ? 4.232 4.693 21.865 1.00 88.62 177 LYS A C 1
ATOM 1356 O O . LYS A 1 177 ? 3.678 4.421 22.924 1.00 88.62 177 LYS A O 1
ATOM 1361 N N . ASN A 1 178 ? 5.315 4.048 21.430 1.00 87.75 178 ASN A N 1
ATOM 1362 C CA . ASN A 1 178 ? 5.989 2.935 22.117 1.00 87.75 178 ASN A CA 1
ATOM 1363 C C . ASN A 1 178 ? 5.158 1.650 22.308 1.00 87.75 178 ASN A C 1
ATOM 1365 O O . ASN A 1 178 ? 5.605 0.745 23.011 1.00 87.75 178 ASN A O 1
ATOM 1369 N N . CYS A 1 179 ? 3.973 1.530 21.706 1.00 91.44 179 CYS A N 1
ATOM 1370 C CA . CYS A 1 179 ? 3.121 0.350 21.847 1.00 91.44 179 CYS A CA 1
ATOM 1371 C C . CYS A 1 179 ? 2.570 -0.098 20.495 1.00 91.44 179 CYS A C 1
ATOM 1373 O O . CYS A 1 179 ? 2.479 0.668 19.540 1.00 91.44 179 CYS A O 1
ATOM 1375 N N . ARG A 1 180 ? 2.175 -1.367 20.409 1.00 94.44 180 ARG A N 1
ATOM 1376 C CA . ARG A 1 180 ? 1.507 -1.908 19.225 1.00 94.44 180 ARG A CA 1
ATOM 1377 C C . ARG A 1 180 ? 0.015 -1.974 19.492 1.00 94.44 180 ARG A C 1
ATOM 1379 O O . ARG A 1 180 ? -0.400 -2.594 20.469 1.00 94.44 180 ARG A O 1
ATOM 1386 N N . ALA A 1 181 ? -0.789 -1.387 18.608 1.00 96.19 181 ALA A N 1
ATOM 1387 C CA . ALA A 1 181 ? -2.242 -1.362 18.770 1.00 96.19 181 ALA A CA 1
ATOM 1388 C C . ALA A 1 181 ? -2.809 -2.779 18.931 1.00 96.19 181 ALA A C 1
ATOM 1390 O O . ALA A 1 181 ? -3.598 -3.033 19.833 1.00 96.19 181 ALA A O 1
ATOM 1391 N N . TRP A 1 182 ? -2.333 -3.731 18.123 1.00 95.56 182 TRP A N 1
ATOM 1392 C CA . TRP A 1 182 ? -2.784 -5.120 18.195 1.00 95.56 182 TRP A CA 1
ATOM 1393 C C . TRP A 1 182 ? -2.544 -5.752 19.581 1.00 95.56 182 TRP A C 1
ATOM 1395 O O . TRP A 1 182 ? -3.427 -6.422 20.101 1.00 95.56 182 TRP A O 1
ATOM 1405 N N . GLU A 1 183 ? -1.413 -5.486 20.238 1.00 96.06 183 GLU A N 1
ATOM 1406 C CA . GLU A 1 183 ? -1.132 -6.049 21.569 1.00 96.06 183 GLU A CA 1
ATOM 1407 C C . GLU A 1 183 ? -2.107 -5.508 22.622 1.00 96.06 183 GLU A C 1
ATOM 1409 O O . GLU A 1 183 ? -2.561 -6.257 23.487 1.00 96.06 183 GLU A O 1
ATOM 1414 N N . LEU A 1 184 ? -2.461 -4.222 22.536 1.00 97.12 184 LEU A N 1
ATOM 1415 C CA . LEU A 1 184 ? -3.448 -3.604 23.424 1.00 97.12 184 LEU A CA 1
ATOM 1416 C C . LEU A 1 184 ? -4.849 -4.171 23.181 1.00 97.12 184 LEU A C 1
ATOM 1418 O O . LEU A 1 184 ? -5.555 -4.495 24.135 1.00 97.12 184 LEU A O 1
ATOM 1422 N N . ILE A 1 185 ? -5.239 -4.337 21.917 1.00 97.50 185 ILE A N 1
ATOM 1423 C CA . ILE A 1 185 ? -6.549 -4.879 21.530 1.00 97.50 185 ILE A CA 1
ATOM 1424 C C . ILE A 1 185 ? -6.691 -6.333 21.994 1.00 97.50 185 ILE A C 1
ATOM 1426 O O . ILE A 1 185 ? -7.715 -6.703 22.570 1.00 97.50 185 ILE A O 1
ATOM 1430 N N . ASP A 1 186 ? -5.657 -7.151 21.787 1.00 96.38 186 ASP A N 1
ATOM 1431 C CA . ASP A 1 186 ? -5.648 -8.552 22.219 1.00 96.38 186 ASP A CA 1
ATOM 1432 C C . ASP A 1 186 ? -5.758 -8.658 23.743 1.00 96.38 186 ASP A C 1
ATOM 1434 O O . ASP A 1 186 ? -6.671 -9.294 24.272 1.00 96.38 186 ASP A O 1
ATOM 1438 N N . LYS A 1 187 ? -4.909 -7.919 24.469 1.00 97.19 187 LYS A N 1
ATOM 1439 C CA . LYS A 1 187 ? -4.952 -7.893 25.935 1.00 97.19 187 LYS A CA 1
ATOM 1440 C C . LYS A 1 187 ? -6.246 -7.292 26.484 1.00 97.19 187 LYS A C 1
ATOM 1442 O O . LYS A 1 187 ? -6.573 -7.571 27.635 1.00 97.19 187 LYS A O 1
ATOM 1447 N N . SER A 1 188 ? -6.991 -6.509 25.705 1.00 97.50 188 SER A N 1
ATOM 1448 C CA . SER A 1 188 ? -8.322 -6.002 26.078 1.00 97.50 188 SER A CA 1
ATOM 1449 C C . SER A 1 188 ? -9.443 -7.025 25.876 1.00 97.50 188 SER A C 1
ATOM 1451 O O . SER A 1 188 ? -10.593 -6.736 26.188 1.00 97.50 188 SER A O 1
ATOM 1453 N N . GLY A 1 189 ? -9.126 -8.238 25.405 1.00 96.56 189 GLY A N 1
ATOM 1454 C CA . GLY A 1 189 ? -10.100 -9.314 25.218 1.00 96.56 189 GLY A CA 1
ATOM 1455 C C . GLY A 1 189 ? -10.953 -9.152 23.960 1.00 96.56 189 GLY A C 1
ATOM 1456 O O . GLY A 1 189 ? -12.020 -9.752 23.860 1.00 96.56 189 GLY A O 1
ATOM 1457 N N . CYS A 1 190 ? -10.508 -8.345 22.993 1.00 96.75 190 CYS A N 1
ATOM 1458 C CA . CYS A 1 190 ? -11.275 -8.063 21.779 1.00 96.75 190 CYS A CA 1
ATOM 1459 C C . CYS A 1 190 ? -11.043 -9.083 20.648 1.00 96.75 190 CYS A C 1
ATOM 1461 O O . CYS A 1 190 ? -11.669 -8.976 19.593 1.00 96.75 190 CYS A O 1
ATOM 1463 N N . LEU A 1 191 ? -10.148 -10.062 20.819 1.00 95.75 191 LEU A N 1
ATOM 1464 C CA . LEU A 1 191 ? -9.841 -11.059 19.790 1.00 95.75 191 LEU A CA 1
ATOM 1465 C C . LEU A 1 191 ? -11.088 -11.881 19.424 1.00 95.75 191 LEU A C 1
ATOM 1467 O O . LEU A 1 191 ? -11.644 -12.601 20.250 1.00 95.75 191 LEU A O 1
ATOM 1471 N N . GLY A 1 192 ? -11.518 -11.815 18.161 1.00 96.00 192 GLY A N 1
ATOM 1472 C CA . GLY A 1 192 ? -12.711 -12.534 17.707 1.00 96.00 192 GLY A CA 1
ATOM 1473 C C . GLY A 1 192 ? -14.046 -11.922 18.143 1.00 96.00 192 GLY A C 1
ATOM 1474 O O . GLY A 1 192 ? -15.071 -12.568 17.921 1.00 96.00 192 GLY A O 1
ATOM 1475 N N . LEU A 1 193 ? -14.041 -10.725 18.745 1.00 97.12 193 LEU A N 1
ATOM 1476 C CA . LEU A 1 193 ? -15.251 -9.982 19.106 1.00 97.12 193 LEU A CA 1
ATOM 1477 C C . LEU A 1 193 ? -16.078 -9.655 17.856 1.00 97.12 193 LEU A C 1
ATOM 1479 O O . LEU A 1 193 ? -15.509 -9.320 16.814 1.00 97.12 193 LEU A O 1
ATOM 1483 N N . ASN A 1 194 ? -17.407 -9.724 17.978 1.00 97.06 194 ASN A N 1
ATOM 1484 C CA . ASN A 1 194 ? -18.346 -9.475 16.884 1.00 97.06 194 ASN A CA 1
ATOM 1485 C C . ASN A 1 194 ? -19.425 -8.470 17.297 1.00 97.06 194 ASN A C 1
ATOM 1487 O O . ASN A 1 194 ? -19.907 -8.522 18.429 1.00 97.06 194 ASN A O 1
ATOM 1491 N N . ILE A 1 195 ? -19.850 -7.637 16.348 1.00 97.62 195 ILE A N 1
ATOM 1492 C CA . ILE A 1 195 ? -21.088 -6.844 16.396 1.00 97.62 195 ILE A CA 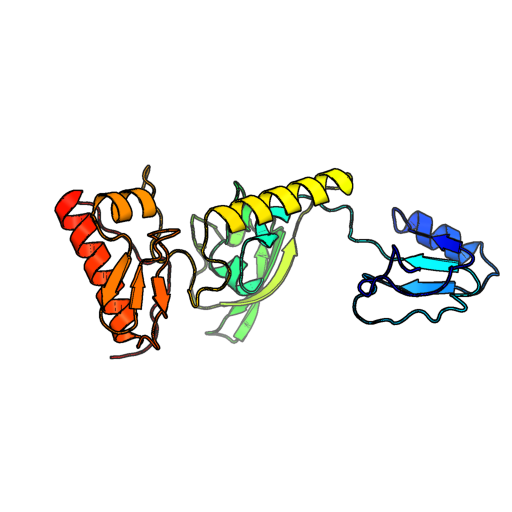1
ATOM 1493 C C . ILE A 1 195 ? -21.712 -6.932 15.002 1.00 97.62 195 ILE A C 1
ATOM 1495 O O . ILE A 1 195 ? -21.022 -6.674 14.017 1.00 97.62 195 ILE A O 1
ATOM 1499 N N . GLY A 1 196 ? -22.984 -7.333 14.912 1.00 96.56 196 GLY A N 1
ATOM 1500 C CA . GLY A 1 196 ? -23.648 -7.578 13.626 1.00 96.56 196 GLY A CA 1
ATOM 1501 C C . GLY A 1 196 ? -22.830 -8.515 12.729 1.00 96.56 196 GLY A C 1
ATOM 1502 O O . GLY A 1 196 ? -22.342 -9.552 13.191 1.00 96.56 196 GLY A O 1
ATOM 1503 N N . GLY A 1 197 ? -22.630 -8.130 11.465 1.00 96.94 197 GLY A N 1
ATOM 1504 C CA . GLY A 1 197 ? -21.793 -8.883 10.523 1.00 96.94 197 GLY A CA 1
ATOM 1505 C C . GLY A 1 197 ? -20.280 -8.638 10.654 1.00 96.94 197 GLY A C 1
ATOM 1506 O O . GLY A 1 197 ? -19.491 -9.273 9.941 1.00 96.94 197 GLY A O 1
ATOM 1507 N N . ALA A 1 198 ? -19.845 -7.713 11.520 1.00 97.62 198 ALA A N 1
ATOM 1508 C CA . ALA A 1 198 ? -18.443 -7.340 11.702 1.00 97.62 198 ALA A CA 1
ATOM 1509 C C . ALA A 1 198 ? -17.734 -8.224 12.740 1.00 97.62 198 ALA A C 1
ATOM 1511 O O . ALA A 1 198 ? -18.321 -8.645 13.739 1.00 97.62 198 ALA A O 1
ATOM 1512 N N . ARG A 1 199 ? -16.436 -8.479 12.526 1.00 97.38 199 ARG A N 1
ATOM 1513 C CA . ARG A 1 199 ? -15.602 -9.293 13.425 1.00 97.38 199 ARG A CA 1
ATOM 1514 C C . ARG A 1 199 ? -14.177 -8.770 13.541 1.00 97.38 199 ARG A C 1
ATOM 1516 O O . ARG A 1 199 ? -13.544 -8.469 12.533 1.00 97.38 199 ARG A O 1
ATOM 1523 N N . ILE A 1 200 ? -13.610 -8.806 14.743 1.00 97.44 200 ILE A N 1
ATOM 1524 C CA . ILE A 1 200 ? -12.164 -8.678 14.942 1.00 97.44 200 ILE A CA 1
ATOM 1525 C C . ILE A 1 200 ? -11.477 -9.976 14.520 1.00 97.44 200 ILE A C 1
ATOM 1527 O O . ILE A 1 200 ? -11.797 -11.065 15.001 1.00 97.44 200 ILE A O 1
ATOM 1531 N N . SER A 1 201 ? -10.519 -9.880 13.601 1.00 96.19 201 SER A N 1
ATOM 1532 C CA . SER A 1 201 ? -9.797 -11.039 13.084 1.00 96.19 201 SER A CA 1
ATOM 1533 C C . SER A 1 201 ? -9.103 -11.807 14.207 1.00 96.19 201 SER A C 1
ATOM 1535 O O . SER A 1 201 ? -8.270 -11.270 14.931 1.00 96.19 201 SER A O 1
ATOM 1537 N N . LYS A 1 202 ? -9.383 -13.112 14.287 1.00 93.75 202 LYS A N 1
ATOM 1538 C CA . LYS A 1 202 ? -8.703 -14.039 15.208 1.00 93.75 202 LYS A CA 1
ATOM 1539 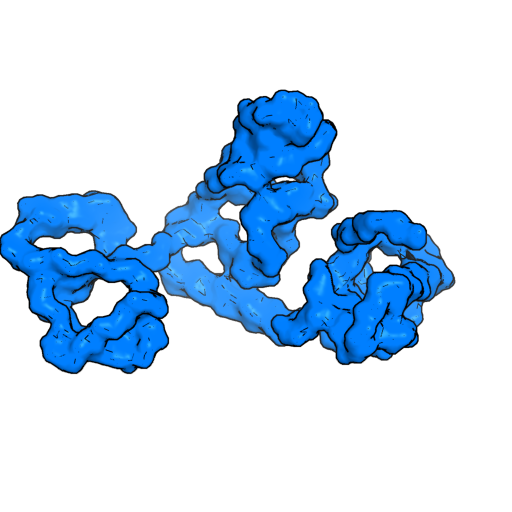C C . LYS A 1 202 ? -7.221 -14.238 14.880 1.00 93.75 202 LYS A C 1
ATOM 1541 O O . LYS A 1 202 ? -6.482 -14.776 15.691 1.00 93.75 202 LYS A O 1
ATOM 1546 N N . LYS A 1 203 ? -6.803 -13.852 13.673 1.00 93.62 203 LYS A N 1
ATOM 1547 C CA . LYS A 1 203 ? -5.418 -13.975 13.215 1.00 93.62 203 LYS A CA 1
ATOM 1548 C C . LYS A 1 203 ? -4.590 -12.732 13.533 1.00 93.62 203 LYS A C 1
ATOM 1550 O O . LYS A 1 203 ? -3.405 -12.849 13.808 1.00 93.62 203 LYS A O 1
ATOM 1555 N N . HIS A 1 204 ? -5.215 -11.558 13.473 1.00 93.75 204 HIS A N 1
ATOM 1556 C CA . HIS A 1 204 ? -4.579 -10.286 13.789 1.00 93.75 204 HIS A CA 1
ATOM 1557 C C . HIS A 1 204 ? -5.634 -9.313 14.309 1.00 93.75 204 HIS A C 1
ATOM 1559 O O . HIS A 1 204 ? -6.410 -8.765 13.534 1.00 93.75 204 HIS A O 1
ATOM 1565 N N . CYS A 1 205 ? -5.662 -9.065 15.611 1.00 94.12 205 CYS A N 1
ATOM 1566 C CA . CYS A 1 205 ? -6.737 -8.316 16.268 1.00 94.12 205 CYS A CA 1
ATOM 1567 C C . CYS A 1 205 ? -6.835 -6.827 15.880 1.00 94.12 205 CYS A C 1
ATOM 1569 O O . CYS A 1 205 ? -7.877 -6.223 16.086 1.00 94.12 205 CYS A O 1
ATOM 1571 N N . ASN A 1 206 ? -5.813 -6.236 15.251 1.00 96.44 206 ASN A N 1
ATOM 1572 C CA . ASN A 1 206 ? -5.941 -4.905 14.631 1.00 96.44 206 ASN A CA 1
ATOM 1573 C C . ASN A 1 206 ? -6.584 -4.936 13.227 1.00 96.44 206 ASN A C 1
ATOM 1575 O O . ASN A 1 206 ? -6.446 -3.980 12.480 1.00 96.44 206 ASN A O 1
ATOM 1579 N N . PHE A 1 207 ? -7.214 -6.041 12.815 1.00 96.31 207 PHE A N 1
ATOM 1580 C CA . PHE A 1 207 ? -7.926 -6.145 11.539 1.00 96.31 207 PHE A CA 1
ATOM 1581 C C . PHE A 1 207 ? -9.404 -6.399 11.794 1.00 96.31 207 PHE A C 1
ATOM 1583 O O . PHE A 1 207 ? -9.781 -7.381 12.438 1.00 96.31 207 PHE A O 1
ATOM 1590 N N . LEU A 1 208 ? -10.229 -5.546 11.205 1.00 95.12 208 LEU A N 1
ATOM 1591 C CA . LEU A 1 208 ? -11.675 -5.678 11.189 1.00 95.12 208 LEU A CA 1
ATOM 1592 C C . LEU A 1 208 ? -12.104 -6.399 9.913 1.00 95.12 208 LEU A C 1
ATOM 1594 O O . LEU A 1 208 ? -11.629 -6.087 8.818 1.00 95.12 208 LEU A O 1
ATOM 1598 N N . LEU A 1 209 ? -12.976 -7.386 10.056 1.00 95.94 209 LEU A N 1
ATOM 1599 C CA . LEU A 1 209 ? -13.453 -8.225 8.970 1.00 95.94 209 LEU A CA 1
ATOM 1600 C C . LEU A 1 209 ? -14.928 -7.935 8.722 1.00 95.94 209 LEU A C 1
ATOM 1602 O O . LEU A 1 209 ? -15.733 -7.982 9.654 1.00 95.94 209 LEU A O 1
ATOM 1606 N N . ASN A 1 210 ? -15.289 -7.756 7.455 1.00 95.75 210 ASN A N 1
ATOM 1607 C CA . ASN A 1 210 ? -16.646 -8.041 7.011 1.00 95.75 210 ASN A CA 1
ATOM 1608 C C . ASN A 1 210 ? -16.789 -9.572 6.957 1.00 95.75 210 ASN A C 1
ATOM 1610 O O . ASN A 1 210 ? -16.319 -10.214 6.012 1.00 95.75 210 ASN A O 1
ATOM 1614 N N . TYR A 1 211 ? -17.326 -10.145 8.037 1.00 93.56 211 TYR A N 1
ATOM 1615 C CA . TYR A 1 211 ? -17.387 -11.589 8.255 1.00 93.56 211 TYR A CA 1
ATOM 1616 C C . TYR A 1 211 ? -18.690 -12.197 7.739 1.00 93.56 211 TYR A C 1
ATOM 1618 O O . TYR A 1 211 ? -18.649 -13.261 7.125 1.00 93.56 211 TYR A O 1
ATOM 1626 N N . ASP A 1 212 ? -19.811 -11.512 7.955 1.00 94.44 212 ASP A N 1
ATOM 1627 C CA . ASP A 1 212 ? -21.139 -11.964 7.539 1.00 94.44 212 ASP A CA 1
ATOM 1628 C C . ASP A 1 212 ? -21.978 -10.783 7.037 1.00 94.44 212 ASP A C 1
ATOM 1630 O O . ASP A 1 212 ? -22.865 -10.287 7.722 1.00 94.44 212 ASP A O 1
ATOM 1634 N N . ASN A 1 213 ? -21.618 -10.273 5.854 1.00 94.75 213 ASN A N 1
ATOM 1635 C CA . ASN A 1 213 ? -22.271 -9.129 5.203 1.00 94.75 213 ASN A CA 1
ATOM 1636 C C . ASN A 1 213 ? -22.440 -7.910 6.131 1.00 94.75 213 ASN A C 1
ATOM 1638 O O . ASN A 1 213 ? -23.499 -7.290 6.175 1.00 94.75 213 ASN A O 1
ATOM 1642 N N . ALA A 1 214 ? -21.367 -7.568 6.850 1.00 96.81 214 ALA A N 1
ATOM 1643 C CA . ALA A 1 214 ? -21.321 -6.437 7.768 1.00 96.81 214 ALA A CA 1
ATOM 1644 C C . ALA A 1 214 ? -21.760 -5.132 7.097 1.00 96.81 214 ALA A C 1
ATOM 1646 O O . ALA A 1 214 ? -21.302 -4.812 5.993 1.00 96.81 214 ALA A O 1
ATOM 1647 N N . THR A 1 215 ? -22.570 -4.354 7.810 1.00 96.44 215 THR A N 1
ATOM 1648 C CA . THR A 1 215 ? -22.850 -2.959 7.458 1.00 96.44 215 THR A CA 1
ATOM 1649 C C . THR A 1 215 ? -21.691 -2.046 7.876 1.00 96.44 215 THR A C 1
ATOM 1651 O O . THR A 1 215 ? -20.829 -2.430 8.672 1.00 96.44 215 THR A O 1
ATOM 1654 N N . ALA A 1 216 ? -21.657 -0.813 7.360 1.00 95.69 216 ALA A N 1
ATOM 1655 C CA . ALA A 1 216 ? -20.703 0.195 7.829 1.00 95.69 216 ALA A CA 1
ATOM 1656 C C . ALA A 1 216 ? -20.879 0.475 9.333 1.00 95.69 216 ALA A C 1
ATOM 1658 O O . ALA A 1 216 ? -19.892 0.521 10.064 1.00 95.69 216 ALA A O 1
ATOM 1659 N N . SER A 1 217 ? -22.128 0.548 9.806 1.00 95.88 217 SER A N 1
ATOM 1660 C CA . SER A 1 217 ? -22.448 0.729 11.223 1.00 95.88 217 SER A CA 1
ATOM 1661 C C . SER A 1 217 ? -21.949 -0.429 12.089 1.00 95.88 217 SER A C 1
ATOM 1663 O O . SER A 1 217 ? -21.430 -0.183 13.171 1.00 95.88 217 SER A O 1
ATOM 1665 N N . ASP A 1 218 ? -22.027 -1.682 11.622 1.00 97.12 218 ASP A N 1
ATOM 1666 C CA . ASP A 1 218 ? -21.452 -2.826 12.349 1.00 97.12 218 ASP A CA 1
ATOM 1667 C C . ASP A 1 218 ? -19.940 -2.663 12.540 1.00 97.12 218 ASP A C 1
ATOM 1669 O O . ASP A 1 218 ? -19.409 -2.880 13.631 1.00 97.12 218 ASP A O 1
ATOM 1673 N N . LEU A 1 219 ? -19.247 -2.276 11.464 1.00 96.44 219 LEU A N 1
ATOM 1674 C CA . LEU A 1 219 ? -17.799 -2.093 11.456 1.00 96.44 219 LEU A CA 1
ATOM 1675 C C . LEU A 1 219 ? -17.380 -0.940 12.382 1.00 96.44 219 LEU A C 1
ATOM 1677 O O . LEU A 1 219 ? -16.465 -1.100 13.194 1.00 96.44 219 LEU A O 1
ATOM 1681 N N . GLU A 1 220 ? -18.063 0.199 12.291 1.00 96.12 220 GLU A N 1
ATOM 1682 C CA . GLU A 1 220 ? -17.777 1.380 13.105 1.00 96.12 220 GLU A CA 1
ATOM 1683 C C . GLU A 1 220 ? -18.093 1.146 14.587 1.00 96.12 220 GLU A C 1
ATOM 1685 O O . GLU A 1 220 ? -17.246 1.412 15.441 1.00 96.12 220 GLU A O 1
ATOM 1690 N N . ASN A 1 221 ? -19.251 0.555 14.900 1.00 96.94 221 ASN A N 1
ATOM 1691 C CA . ASN A 1 221 ? -19.628 0.211 16.272 1.00 96.94 221 ASN A CA 1
ATOM 1692 C C . ASN A 1 221 ? -18.642 -0.781 16.895 1.00 96.94 221 ASN A C 1
ATOM 1694 O O . ASN A 1 221 ? -18.249 -0.617 18.052 1.00 96.94 221 ASN A O 1
ATOM 1698 N N . LEU A 1 222 ? -18.199 -1.791 16.136 1.00 97.62 222 LEU A N 1
ATOM 1699 C CA . LEU A 1 222 ? -17.199 -2.739 16.620 1.00 97.62 222 LEU A CA 1
ATOM 1700 C C . LEU A 1 222 ? -15.853 -2.060 16.879 1.00 97.62 222 LEU A C 1
ATOM 1702 O O . LEU A 1 222 ? -15.241 -2.310 17.916 1.00 97.62 222 LEU A O 1
ATOM 1706 N N . GLY A 1 223 ? -15.393 -1.184 15.986 1.00 96.81 223 GLY A N 1
ATOM 1707 C CA . GLY A 1 223 ? -14.154 -0.452 16.226 1.00 96.81 223 GLY A CA 1
ATOM 1708 C C . GLY A 1 223 ? -14.253 0.518 17.406 1.00 96.81 223 GLY A C 1
ATOM 1709 O O . GLY A 1 223 ? -13.354 0.528 18.244 1.00 96.81 223 GLY A O 1
ATOM 1710 N N . ASN A 1 224 ? -15.362 1.246 17.564 1.00 97.00 224 ASN A N 1
ATOM 1711 C CA . ASN A 1 224 ? -15.588 2.096 18.738 1.00 97.00 224 ASN A CA 1
ATOM 1712 C C . ASN A 1 224 ? -15.591 1.273 20.035 1.00 97.00 224 ASN A C 1
ATOM 1714 O O . ASN A 1 224 ? -14.882 1.620 20.977 1.00 97.00 224 ASN A O 1
ATOM 1718 N N . ARG A 1 225 ? -16.239 0.099 20.043 1.00 97.88 225 ARG A N 1
ATOM 1719 C CA . ARG A 1 225 ? -16.196 -0.816 21.193 1.00 97.88 225 ARG A CA 1
ATOM 1720 C C . ARG A 1 225 ? -14.773 -1.260 21.547 1.00 97.88 225 ARG A C 1
ATOM 1722 O O . ARG A 1 225 ? -14.469 -1.428 22.730 1.00 97.88 225 ARG A O 1
ATOM 1729 N N . VAL A 1 226 ? -13.913 -1.466 20.545 1.00 97.94 226 VAL A N 1
ATOM 1730 C CA . VAL A 1 226 ? -12.491 -1.782 20.751 1.00 97.94 226 VAL A CA 1
ATOM 1731 C C . VAL A 1 226 ? -11.731 -0.591 21.335 1.00 97.94 226 VAL A C 1
ATOM 1733 O O . VAL A 1 226 ? -10.937 -0.791 22.256 1.00 97.94 226 VAL A O 1
ATOM 1736 N N . LYS A 1 227 ? -11.982 0.635 20.853 1.00 97.75 227 LYS A N 1
ATOM 1737 C CA . LYS A 1 227 ? -11.392 1.855 21.430 1.00 97.75 227 LYS A CA 1
ATOM 1738 C C . LYS A 1 227 ? -11.742 1.977 22.911 1.00 97.75 227 LYS A C 1
ATOM 1740 O O . LYS A 1 227 ? -10.836 2.171 23.717 1.00 97.75 227 LYS A O 1
ATOM 1745 N N . ASP A 1 228 ? -13.013 1.784 23.256 1.00 98.12 228 ASP A N 1
ATOM 1746 C CA . ASP A 1 228 ? -13.490 1.849 24.640 1.00 98.12 228 ASP A CA 1
ATOM 1747 C C . ASP A 1 228 ? -12.817 0.782 25.506 1.00 98.12 228 ASP A C 1
ATOM 1749 O O . ASP A 1 228 ? -12.250 1.097 26.543 1.00 98.12 228 ASP A O 1
ATOM 1753 N N . ALA A 1 229 ? -12.767 -0.473 25.043 1.00 98.00 229 ALA A N 1
ATOM 1754 C CA . ALA A 1 229 ? -12.134 -1.559 25.795 1.00 98.00 229 ALA A CA 1
ATOM 1755 C C . ALA A 1 229 ? -10.639 -1.308 26.075 1.00 98.00 229 ALA A C 1
ATOM 1757 O O . ALA A 1 229 ? -10.147 -1.617 27.163 1.00 98.00 229 ALA A O 1
ATOM 1758 N N . VAL A 1 230 ? -9.912 -0.743 25.104 1.00 97.94 230 VAL A N 1
ATOM 1759 C CA . VAL A 1 230 ? -8.492 -0.394 25.268 1.00 97.94 230 VAL A CA 1
ATOM 1760 C C . VAL A 1 230 ? -8.322 0.808 26.195 1.00 97.94 230 VAL A C 1
ATOM 1762 O O . VAL A 1 230 ? -7.434 0.786 27.053 1.00 97.94 230 VAL A O 1
ATOM 1765 N N . LYS A 1 231 ? -9.186 1.822 26.080 1.00 97.75 231 LYS A N 1
ATOM 1766 C CA . LYS A 1 231 ? -9.188 2.987 26.970 1.00 97.75 231 LYS A CA 1
ATOM 1767 C C . LYS A 1 231 ? -9.490 2.585 28.413 1.00 97.75 231 LYS A C 1
ATOM 1769 O O . LYS A 1 231 ? -8.729 2.950 29.300 1.00 97.75 231 LYS A O 1
ATOM 1774 N N . ASP A 1 232 ? -10.508 1.763 28.639 1.00 97.88 232 ASP A N 1
ATOM 1775 C CA . ASP A 1 232 ? -10.897 1.287 29.970 1.00 97.88 232 ASP A CA 1
ATOM 1776 C C . ASP A 1 232 ? -9.770 0.500 30.651 1.00 97.88 232 ASP A C 1
ATOM 1778 O O . ASP A 1 232 ? -9.550 0.620 31.856 1.00 97.88 232 ASP A O 1
ATOM 1782 N N . LYS A 1 233 ? -9.037 -0.316 29.883 1.00 97.88 233 LYS A N 1
ATOM 1783 C CA . LYS A 1 233 ? -8.012 -1.208 30.437 1.00 97.88 233 LYS A CA 1
ATOM 1784 C C . LYS A 1 233 ? -6.636 -0.564 30.583 1.00 97.88 233 LYS A C 1
ATOM 1786 O O . LYS A 1 233 ? -5.909 -0.896 31.518 1.00 97.88 233 LYS A O 1
ATOM 1791 N N . PHE A 1 234 ? -6.250 0.296 29.645 1.00 96.75 234 PHE A N 1
ATOM 1792 C CA . PHE A 1 234 ? -4.887 0.827 29.550 1.00 96.75 234 PHE A CA 1
ATOM 1793 C C . PHE A 1 234 ? -4.810 2.349 29.658 1.00 96.75 234 PHE A C 1
ATOM 1795 O O . PHE A 1 234 ? -3.705 2.883 29.698 1.00 96.75 234 PHE A O 1
ATOM 1802 N N . ASN A 1 235 ? -5.950 3.047 29.700 1.00 96.50 235 ASN A N 1
ATOM 1803 C CA . ASN A 1 235 ? -6.034 4.505 29.594 1.00 96.50 235 ASN A CA 1
ATOM 1804 C C . ASN A 1 235 ? -5.303 5.046 28.348 1.00 96.50 235 ASN A C 1
ATOM 1806 O O . ASN A 1 235 ? -4.659 6.093 28.384 1.00 96.50 235 ASN A O 1
ATOM 1810 N N . VAL A 1 236 ? -5.373 4.291 27.245 1.00 96.50 236 VAL A N 1
ATOM 1811 C CA . VAL A 1 236 ? -4.793 4.645 25.944 1.00 96.50 236 VAL A CA 1
ATOM 1812 C C . VAL A 1 236 ? -5.922 4.856 24.949 1.00 96.50 236 VAL A C 1
ATOM 1814 O O . VAL A 1 236 ? -6.754 3.973 24.753 1.00 96.50 236 VAL A O 1
ATOM 1817 N N . GLU A 1 237 ? -5.926 6.005 24.282 1.00 95.88 237 GLU A N 1
ATOM 1818 C CA . GLU A 1 237 ? -6.858 6.274 23.191 1.00 95.88 237 GLU A CA 1
ATOM 1819 C C . GLU A 1 237 ? -6.275 5.773 21.868 1.00 95.88 237 GLU A C 1
ATOM 1821 O O . GLU A 1 237 ? -5.190 6.178 21.452 1.00 95.88 237 GLU A O 1
ATOM 1826 N N . LEU A 1 238 ? -6.992 4.862 21.208 1.00 96.62 238 LEU A N 1
ATOM 1827 C CA . LEU A 1 238 ? -6.636 4.420 19.864 1.00 96.62 238 LEU A CA 1
ATOM 1828 C C . LEU A 1 238 ? -7.170 5.404 18.820 1.00 96.62 238 LEU A C 1
ATOM 1830 O O . LEU A 1 238 ? -8.357 5.738 18.803 1.00 96.62 238 LEU A O 1
ATOM 1834 N N . GLU A 1 239 ? -6.297 5.812 17.906 1.00 95.12 239 GLU A N 1
ATOM 1835 C CA . GLU A 1 239 ? -6.655 6.614 16.739 1.00 95.12 239 GLU A CA 1
ATOM 1836 C C . GLU A 1 239 ? -6.956 5.721 15.539 1.00 95.12 239 GLU A C 1
ATOM 1838 O O . GLU A 1 239 ? -6.196 4.795 15.235 1.00 95.12 239 GLU A O 1
ATOM 1843 N N . TRP A 1 240 ? -8.035 6.031 14.819 1.00 94.56 240 TRP A N 1
ATOM 1844 C CA . TRP A 1 240 ? -8.349 5.386 13.548 1.00 94.56 240 TRP A CA 1
ATOM 1845 C C . TRP A 1 240 ? -7.212 5.600 12.533 1.00 94.56 240 TRP A C 1
ATOM 1847 O O . TRP A 1 240 ? -6.732 6.717 12.334 1.00 94.56 240 TRP A O 1
ATOM 1857 N N . GLU A 1 241 ? -6.771 4.513 11.898 1.00 92.56 241 GLU A N 1
ATOM 1858 C CA . GLU A 1 241 ? -5.910 4.550 10.706 1.00 92.56 241 GLU A CA 1
ATOM 1859 C C . GLU A 1 241 ? -6.762 4.610 9.434 1.00 92.56 241 GLU A C 1
ATOM 1861 O O . GLU A 1 241 ? -6.415 5.305 8.481 1.00 92.56 241 GLU A O 1
ATOM 1866 N N . ILE A 1 242 ? -7.903 3.918 9.437 1.00 91.00 242 ILE A N 1
ATOM 1867 C CA . ILE A 1 242 ? -8.870 3.977 8.342 1.00 91.00 242 ILE A CA 1
ATOM 1868 C C . ILE A 1 242 ? -9.629 5.308 8.354 1.00 91.00 242 ILE A C 1
ATOM 1870 O O . ILE A 1 242 ? -9.951 5.855 9.409 1.00 91.00 242 ILE A O 1
ATOM 1874 N N . ARG A 1 243 ? -9.965 5.809 7.163 1.00 89.00 243 ARG A N 1
ATOM 1875 C CA . ARG A 1 243 ? -10.842 6.974 7.000 1.00 89.00 243 ARG A CA 1
ATOM 1876 C C . ARG A 1 243 ? -12.291 6.506 6.911 1.00 89.00 243 ARG A C 1
ATOM 1878 O O . ARG A 1 243 ? -12.626 5.719 6.029 1.00 89.00 243 ARG A O 1
ATOM 1885 N N . VAL A 1 244 ? -13.139 7.014 7.799 1.00 86.88 244 VAL A N 1
ATOM 1886 C CA . VAL A 1 244 ? -14.598 6.867 7.713 1.00 86.88 244 VAL A CA 1
ATOM 1887 C C . VAL A 1 244 ? -15.134 8.078 6.950 1.00 86.88 244 VAL A C 1
ATOM 1889 O O . VAL A 1 244 ? -14.815 9.213 7.297 1.00 86.88 244 VAL A O 1
ATOM 1892 N N . LEU A 1 245 ? -15.875 7.838 5.869 1.00 86.75 245 LEU A N 1
ATOM 1893 C CA . LEU A 1 245 ? -16.415 8.871 4.982 1.00 86.75 245 LEU A CA 1
ATOM 1894 C C . LEU A 1 245 ? -17.933 8.702 4.860 1.00 86.75 245 LEU A C 1
ATOM 1896 O O . LEU A 1 245 ? -18.420 7.573 4.843 1.00 86.75 245 LEU A O 1
ATOM 1900 N N . GLY A 1 246 ? -18.649 9.815 4.692 1.00 82.88 246 GLY A N 1
ATOM 1901 C CA . GLY A 1 246 ? -20.111 9.848 4.589 1.00 82.88 246 GLY A CA 1
ATOM 1902 C C . GLY A 1 246 ? -20.790 10.346 5.867 1.00 82.88 246 GLY A C 1
ATOM 1903 O O . GLY A 1 246 ? -20.149 10.491 6.906 1.00 82.88 246 GLY A O 1
ATOM 1904 N N . SER A 1 247 ? -22.080 10.661 5.762 1.00 82.38 247 SER A N 1
ATOM 1905 C CA . SER A 1 247 ? -22.933 10.992 6.906 1.00 82.38 247 SER A CA 1
ATOM 1906 C C . SER A 1 247 ? -23.679 9.755 7.400 1.00 82.38 247 SER A C 1
ATOM 1908 O O . SER A 1 247 ? -23.894 8.811 6.636 1.00 82.38 247 SER A O 1
ATOM 1910 N N . TYR A 1 248 ? -24.081 9.802 8.667 1.00 63.47 248 TYR A N 1
ATOM 1911 C CA . TYR A 1 248 ? -25.046 8.874 9.254 1.00 63.47 248 TYR A CA 1
ATOM 1912 C C . TYR A 1 248 ? -26.444 9.039 8.653 1.00 63.47 248 TYR A C 1
ATOM 1914 O O . TYR A 1 248 ? -26.768 10.173 8.222 1.00 63.47 248 TYR A O 1
#